Protein AF-A0A0Q6WG34-F1 (afdb_monomer_lite)

Secondary structure (DSSP, 8-state):
--------------------GGG--HHHHHHHHHSS-TT--EEEEEEEEEEESSTT-TTEEEEEEEEEESSPPTTS--EEEEEEEEEETTT--EEEEEEEEEE--SS----TTSEEEE-S--EEETTEEPEEEEE-------TT-SEEEESEEEEEEEETTEEEEEEEE-SEEEEESSTTSS-EEEEEEEEEEEEE-TTSSEEEEEEE-SSS--EEEEEE-SSSEEESSSS--TTTTTS--S--

Structure (mmCIF, N/CA/C/O backbone):
data_AF-A0A0Q6WG34-F1
#
_entry.id   AF-A0A0Q6WG34-F1
#
loop_
_atom_site.group_PDB
_atom_site.id
_atom_site.type_symbol
_atom_site.label_atom_id
_atom_site.label_alt_id
_atom_site.label_comp_id
_atom_site.label_asym_id
_atom_site.label_entity_id
_atom_site.label_seq_id
_atom_site.pdbx_PDB_ins_code
_atom_site.Cartn_x
_atom_site.Cartn_y
_atom_site.Cartn_z
_atom_site.occupancy
_atom_site.B_iso_or_equiv
_atom_site.auth_seq_id
_atom_site.auth_comp_id
_atom_site.auth_asym_id
_atom_site.auth_atom_id
_atom_site.pdbx_PDB_model_num
ATOM 1 N N . MET A 1 1 ? -63.391 -22.624 -35.863 1.00 41.09 1 MET A N 1
ATOM 2 C CA . MET A 1 1 ? -61.942 -22.317 -35.907 1.00 41.09 1 MET A CA 1
ATOM 3 C C . MET A 1 1 ? -61.658 -21.228 -34.874 1.00 41.09 1 MET A C 1
ATOM 5 O O . MET A 1 1 ? -62.051 -20.091 -35.093 1.00 41.09 1 MET A O 1
ATOM 9 N N . LYS A 1 2 ? -61.106 -21.583 -33.705 1.00 34.44 2 LYS A N 1
ATOM 10 C CA . LYS A 1 2 ? -60.797 -20.647 -32.605 1.00 34.44 2 LYS A CA 1
ATOM 11 C C . LYS A 1 2 ? -59.335 -20.200 -32.734 1.00 34.44 2 LYS A C 1
ATOM 13 O O . LYS A 1 2 ? -58.458 -21.055 -32.767 1.00 34.44 2 LYS A O 1
ATOM 18 N N . LYS A 1 3 ? -59.083 -18.891 -32.839 1.00 39.88 3 LYS A N 1
ATOM 19 C CA . LYS A 1 3 ? -57.734 -18.302 -32.817 1.00 39.88 3 LYS A CA 1
ATOM 20 C C . LYS A 1 3 ? -57.417 -17.869 -31.386 1.00 39.88 3 LYS A C 1
ATOM 22 O O . LYS A 1 3 ? -58.101 -17.003 -30.850 1.00 39.88 3 LYS A O 1
ATOM 27 N N . SER A 1 4 ? -56.414 -18.495 -30.780 1.00 38.28 4 SER A N 1
ATOM 28 C CA . SER A 1 4 ? -55.893 -18.128 -29.462 1.00 38.28 4 SER A CA 1
ATOM 29 C C . SER A 1 4 ? -54.899 -16.975 -29.604 1.00 38.28 4 SER A C 1
ATOM 31 O O . SER A 1 4 ? -53.941 -17.076 -30.367 1.00 38.28 4 SER A O 1
ATOM 33 N N . LEU A 1 5 ? -55.146 -15.885 -28.878 1.00 42.97 5 LEU A N 1
ATOM 34 C CA . LEU A 1 5 ? -54.256 -14.734 -28.750 1.00 42.97 5 LEU A CA 1
ATOM 35 C C . LEU A 1 5 ? -53.330 -14.994 -27.550 1.00 42.97 5 LEU A C 1
ATOM 37 O O . LEU A 1 5 ? -53.810 -15.105 -26.423 1.00 42.97 5 LEU A O 1
ATOM 41 N N . ALA A 1 6 ? -52.026 -15.143 -27.782 1.00 43.38 6 ALA A N 1
ATOM 42 C CA . ALA A 1 6 ? -51.039 -15.290 -26.715 1.00 43.38 6 ALA A CA 1
ATOM 43 C C . ALA A 1 6 ? -50.530 -13.903 -26.297 1.00 43.38 6 ALA A C 1
ATOM 45 O O . ALA A 1 6 ? -49.932 -13.186 -27.099 1.00 43.38 6 ALA A O 1
ATOM 46 N N . LEU A 1 7 ? -50.798 -13.528 -25.046 1.00 41.78 7 LEU A N 1
ATOM 47 C CA . LEU A 1 7 ? -50.332 -12.295 -24.419 1.00 41.78 7 LEU A CA 1
ATOM 48 C C . LEU A 1 7 ? -48.949 -12.561 -23.800 1.00 41.78 7 LEU A C 1
ATOM 50 O O . LEU A 1 7 ? -48.842 -13.295 -22.820 1.00 41.78 7 LEU A O 1
ATOM 54 N N . ALA A 1 8 ? -47.887 -12.007 -24.383 1.00 44.31 8 ALA A N 1
ATOM 55 C CA . ALA A 1 8 ? -46.543 -12.090 -23.818 1.00 44.31 8 ALA A CA 1
ATOM 56 C C . ALA A 1 8 ? -46.351 -10.971 -22.780 1.00 44.31 8 ALA A C 1
ATOM 58 O O . ALA A 1 8 ? -46.253 -9.799 -23.140 1.00 44.31 8 ALA A O 1
ATOM 59 N N . LEU A 1 9 ? -46.307 -11.326 -21.491 1.00 45.31 9 LEU A N 1
ATOM 60 C CA . LEU A 1 9 ? -45.840 -10.427 -20.435 1.00 45.31 9 LEU A CA 1
ATOM 61 C C . LEU A 1 9 ? -44.312 -10.322 -20.511 1.00 45.31 9 LEU A C 1
ATOM 63 O O . LEU A 1 9 ? -43.601 -11.279 -20.214 1.00 45.31 9 LEU A O 1
ATOM 67 N N . GLY A 1 10 ? -43.814 -9.153 -20.913 1.00 41.38 10 GLY A N 1
ATOM 68 C CA . GLY A 1 10 ? -42.399 -8.810 -20.824 1.00 41.38 10 GLY A CA 1
ATOM 69 C C . GLY A 1 10 ? -42.031 -8.430 -19.392 1.00 41.38 10 GLY A C 1
ATOM 70 O O . GLY A 1 10 ? -42.406 -7.362 -18.912 1.00 41.38 10 GLY A O 1
ATOM 71 N N . THR A 1 11 ? -41.293 -9.297 -18.708 1.00 50.47 11 THR A N 1
ATOM 72 C CA . THR A 1 11 ? -40.671 -9.007 -17.413 1.00 50.47 11 THR A CA 1
ATOM 73 C C . THR A 1 11 ? -39.488 -8.066 -17.644 1.00 50.47 11 THR A C 1
ATOM 75 O O . THR A 1 11 ? -38.434 -8.483 -18.123 1.00 50.47 11 THR A O 1
ATOM 78 N N . ALA A 1 12 ? -39.652 -6.781 -17.335 1.00 46.28 12 ALA A N 1
ATOM 79 C CA . ALA A 1 12 ? -38.542 -5.836 -17.308 1.00 46.28 12 ALA A C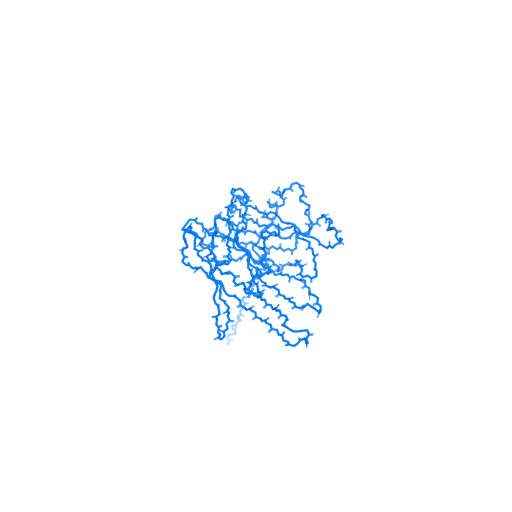A 1
ATOM 80 C C . ALA A 1 12 ? -37.652 -6.155 -16.095 1.00 46.28 12 ALA A C 1
ATOM 82 O O . ALA A 1 12 ? -37.967 -5.794 -14.963 1.00 46.28 12 ALA A O 1
ATOM 83 N N . CYS A 1 13 ? -36.548 -6.868 -16.324 1.00 41.78 13 CYS A N 1
ATOM 84 C CA . CYS A 1 13 ? -35.477 -6.978 -15.341 1.00 41.78 13 CYS A CA 1
ATOM 85 C C . CYS A 1 13 ? -34.858 -5.586 -15.174 1.00 41.78 13 CYS A C 1
ATOM 87 O O . CYS A 1 13 ? -34.179 -5.092 -16.074 1.00 41.78 13 CYS A O 1
ATOM 89 N N . ALA A 1 14 ? -35.107 -4.945 -14.033 1.00 46.94 14 ALA A N 1
ATOM 90 C CA . ALA A 1 14 ? -34.355 -3.775 -13.618 1.00 46.94 14 ALA A CA 1
ATOM 91 C C . ALA A 1 14 ? -32.882 -4.185 -13.477 1.00 46.94 14 ALA A C 1
ATOM 93 O O . ALA A 1 14 ? -32.510 -4.904 -12.550 1.00 46.94 14 ALA A O 1
ATOM 94 N N . LEU A 1 15 ? -32.047 -3.761 -14.425 1.00 45.53 15 LEU A N 1
ATOM 95 C CA . LEU A 1 15 ? -30.601 -3.774 -14.264 1.00 45.53 15 LEU A CA 1
ATOM 96 C C . LEU A 1 15 ? -30.285 -2.784 -13.142 1.00 45.53 15 LEU A C 1
ATOM 98 O O . LEU A 1 15 ? -30.247 -1.576 -13.364 1.00 45.53 15 LEU A O 1
ATOM 102 N N . ALA A 1 16 ? -30.102 -3.293 -11.925 1.00 43.25 16 ALA A N 1
ATOM 103 C CA . ALA A 1 16 ? -29.459 -2.551 -10.856 1.00 43.25 16 ALA A CA 1
ATOM 104 C C . ALA A 1 16 ? -28.021 -2.256 -11.308 1.00 43.25 16 ALA A C 1
ATOM 106 O O . ALA A 1 16 ? -27.107 -3.050 -11.099 1.00 43.25 16 ALA A O 1
ATOM 107 N N . GLN A 1 17 ? -27.827 -1.135 -12.002 1.00 44.34 17 GLN A N 1
ATOM 108 C CA . GLN A 1 17 ? -26.507 -0.594 -12.291 1.00 44.34 17 GLN A CA 1
ATOM 109 C C . GLN A 1 17 ? -25.937 -0.001 -11.001 1.00 44.34 17 GLN A C 1
ATOM 111 O O . GLN A 1 17 ? -25.882 1.210 -10.828 1.00 44.34 17 GLN A O 1
ATOM 116 N N . ALA A 1 18 ? -25.519 -0.864 -10.082 1.00 41.59 18 ALA A N 1
ATOM 117 C CA . ALA A 1 18 ? -24.570 -0.499 -9.047 1.00 41.59 18 ALA A CA 1
ATOM 118 C C . ALA A 1 18 ? -23.186 -0.939 -9.534 1.00 41.59 18 ALA A C 1
ATOM 120 O O . ALA A 1 18 ? -22.658 -1.975 -9.137 1.00 41.59 18 ALA A O 1
ATOM 121 N N . GLN A 1 19 ? -22.578 -0.140 -10.416 1.00 44.66 19 GLN A N 1
ATOM 122 C CA . GLN A 1 19 ? -21.120 -0.004 -10.391 1.00 44.66 19 GLN A CA 1
ATOM 123 C C . GLN A 1 19 ? -20.780 0.748 -9.095 1.00 44.66 19 GLN A C 1
ATOM 125 O O . GLN A 1 19 ? -20.449 1.930 -9.108 1.00 44.66 19 GLN A O 1
ATOM 130 N N . ASP A 1 20 ? -20.968 0.060 -7.967 1.00 43.81 20 ASP A N 1
ATOM 131 C CA . ASP A 1 20 ? -20.571 0.493 -6.633 1.00 43.81 20 ASP A CA 1
ATOM 132 C C . ASP A 1 20 ? -19.080 0.797 -6.708 1.00 43.81 20 ASP A C 1
ATOM 134 O O . ASP A 1 20 ? -18.297 -0.070 -7.107 1.00 43.81 20 ASP A O 1
ATOM 138 N N . ARG A 1 21 ? -18.692 2.042 -6.426 1.00 52.62 21 ARG A N 1
ATOM 139 C CA . ARG A 1 21 ? -17.345 2.574 -6.661 1.00 52.62 21 ARG A CA 1
ATOM 140 C C . ARG A 1 21 ? -16.285 1.702 -5.965 1.00 52.62 21 ARG A C 1
ATOM 142 O O . ARG A 1 21 ? -15.987 1.889 -4.794 1.00 52.62 21 ARG A O 1
ATOM 149 N N . GLN A 1 22 ? -15.766 0.698 -6.674 1.00 72.00 22 GLN A N 1
ATOM 150 C CA . GLN A 1 22 ? -14.797 -0.302 -6.198 1.00 72.00 22 GLN A CA 1
ATOM 151 C C . GLN A 1 22 ? -15.082 -0.861 -4.783 1.00 72.00 22 GLN A C 1
ATOM 153 O O . GLN A 1 22 ? -14.157 -1.134 -4.016 1.00 72.00 22 GLN A O 1
ATOM 158 N N . GLY A 1 23 ? -16.365 -1.017 -4.433 1.00 80.06 23 GLY A N 1
ATOM 159 C CA . GLY A 1 23 ? -16.823 -1.539 -3.139 1.00 80.06 23 GLY A CA 1
ATOM 160 C C . GLY A 1 23 ? -16.794 -0.557 -1.959 1.00 80.06 23 GLY A C 1
ATOM 161 O O . GLY A 1 23 ? -17.052 -0.977 -0.832 1.00 80.06 23 GLY A O 1
ATOM 162 N N . CYS A 1 24 ? -16.467 0.722 -2.169 1.00 92.75 24 CYS A N 1
ATOM 163 C CA . CYS A 1 24 ? -16.505 1.750 -1.126 1.00 92.75 24 CYS A CA 1
ATOM 164 C C . CYS A 1 24 ? -17.868 2.450 -1.077 1.00 92.75 24 CYS A C 1
ATOM 166 O O . CYS A 1 24 ? -18.406 2.837 -2.112 1.00 92.75 24 CYS A O 1
ATOM 168 N N . SER A 1 25 ? -18.384 2.687 0.132 1.00 93.12 25 SER A N 1
ATOM 169 C CA . SER A 1 25 ? -19.549 3.548 0.355 1.00 93.12 25 SER A CA 1
ATOM 170 C C . SER A 1 25 ? -19.127 4.977 0.706 1.00 93.12 25 SER A C 1
ATOM 172 O O . SER A 1 25 ? -18.066 5.193 1.299 1.00 93.12 25 SER A O 1
ATOM 174 N N . ASP A 1 26 ? -19.995 5.954 0.435 1.00 95.19 26 ASP A N 1
ATOM 175 C CA . ASP A 1 26 ? -19.762 7.359 0.810 1.00 95.19 26 ASP A CA 1
ATOM 176 C C . ASP A 1 26 ? -19.551 7.528 2.327 1.00 95.19 26 ASP A C 1
ATOM 178 O O . ASP A 1 26 ? -18.829 8.419 2.773 1.00 95.19 26 ASP A O 1
ATOM 182 N N . ALA A 1 27 ? -20.134 6.644 3.144 1.00 95.88 27 ALA A N 1
ATOM 183 C CA . ALA A 1 27 ? -19.946 6.648 4.591 1.00 95.88 27 ALA A CA 1
ATOM 184 C C . ALA A 1 27 ? -18.502 6.291 4.999 1.00 95.88 27 ALA A C 1
ATOM 186 O O . ALA A 1 27 ? -17.981 6.869 5.954 1.00 95.88 27 ALA A O 1
ATOM 187 N N . ILE A 1 28 ? -17.832 5.388 4.268 1.00 96.62 28 ILE A N 1
ATOM 188 C CA . ILE A 1 28 ? -16.406 5.091 4.486 1.00 96.62 28 ILE A CA 1
ATOM 189 C C . ILE A 1 28 ? -15.564 6.319 4.128 1.00 96.62 28 ILE A C 1
ATOM 191 O O . ILE A 1 28 ? -14.680 6.693 4.898 1.00 96.62 28 ILE A O 1
ATOM 195 N N . GLU A 1 29 ? -15.858 6.980 3.003 1.00 96.88 29 GLU A N 1
ATOM 196 C CA . GLU A 1 29 ? -15.152 8.205 2.608 1.00 96.88 29 GLU A CA 1
ATOM 197 C C . GLU A 1 29 ? -15.296 9.290 3.684 1.00 96.88 29 GLU A C 1
ATOM 199 O O . GLU A 1 29 ? -14.302 9.863 4.133 1.00 96.88 29 GLU A O 1
ATOM 204 N N . GLN A 1 30 ? -16.521 9.539 4.155 1.00 97.06 30 GLN A N 1
ATOM 205 C CA . GLN A 1 30 ? -16.794 10.524 5.203 1.00 97.06 30 GLN A CA 1
ATOM 206 C C . GLN A 1 30 ? -16.068 10.193 6.511 1.00 97.06 30 GLN A C 1
ATOM 208 O O . GLN A 1 30 ? -15.462 11.084 7.112 1.00 97.06 30 GLN A O 1
ATOM 213 N N . ALA A 1 31 ? -16.070 8.924 6.931 1.00 97.38 31 ALA A N 1
ATOM 214 C CA . ALA A 1 31 ? -15.363 8.483 8.131 1.00 97.38 31 ALA A CA 1
ATOM 215 C C . ALA A 1 31 ? -13.850 8.733 8.028 1.00 97.38 31 ALA A C 1
ATOM 217 O O . ALA A 1 31 ? -13.239 9.248 8.967 1.00 97.38 31 ALA A O 1
ATOM 218 N N . LEU A 1 32 ? -13.243 8.436 6.875 1.00 97.50 32 LEU A N 1
ATOM 219 C CA . LEU A 1 32 ? -11.818 8.679 6.646 1.00 97.50 32 LEU A CA 1
ATOM 220 C C . LEU A 1 32 ? -11.501 10.175 6.568 1.00 97.50 32 LEU A C 1
ATOM 222 O O . LEU A 1 32 ? -10.550 10.627 7.206 1.00 97.50 32 LEU A O 1
ATOM 226 N N . ARG A 1 33 ? -12.328 10.974 5.882 1.00 97.12 33 ARG A N 1
ATOM 227 C CA . ARG A 1 33 ? -12.180 12.438 5.846 1.00 97.12 33 ARG A CA 1
ATOM 228 C C . ARG A 1 33 ? -12.270 13.071 7.233 1.00 97.12 33 ARG A C 1
ATOM 230 O O . ARG A 1 33 ? -11.579 14.064 7.465 1.00 97.12 33 ARG A O 1
ATOM 237 N N . ALA A 1 34 ? -13.113 12.538 8.119 1.00 96.88 34 ALA A N 1
ATOM 238 C CA . ALA A 1 34 ? -13.268 13.007 9.496 1.00 96.88 34 ALA A CA 1
ATOM 239 C C . ALA A 1 34 ? -12.099 12.584 10.400 1.00 96.88 34 ALA A C 1
ATOM 241 O O . ALA A 1 34 ? -11.716 13.328 11.297 1.00 96.88 34 ALA A O 1
ATOM 242 N N . ALA A 1 35 ? -11.508 11.415 10.144 1.00 95.94 35 ALA A N 1
ATOM 243 C CA . ALA A 1 35 ? -10.376 10.877 10.898 1.00 95.94 35 ALA A CA 1
ATOM 244 C C . ALA A 1 35 ? -8.999 11.353 10.393 1.00 95.94 35 ALA A C 1
ATOM 246 O O . ALA A 1 35 ? -7.966 10.865 10.858 1.00 95.94 35 ALA A O 1
ATOM 247 N N . ARG A 1 36 ? -8.956 12.282 9.432 1.00 95.56 36 ARG A N 1
ATOM 248 C CA . ARG A 1 36 ? -7.696 12.792 8.882 1.00 95.56 36 ARG A CA 1
ATOM 249 C C . ARG A 1 36 ? -6.883 13.573 9.928 1.00 95.56 36 ARG A C 1
ATOM 251 O O . ARG A 1 36 ? -7.466 14.280 10.754 1.00 95.56 36 ARG A O 1
ATOM 258 N N . PRO A 1 37 ? -5.542 13.537 9.860 1.00 93.81 37 PRO A N 1
ATOM 259 C CA . PRO A 1 37 ? -4.703 14.441 10.631 1.00 93.81 37 PRO A CA 1
ATOM 260 C C . PRO A 1 37 ? -5.017 15.911 10.298 1.00 93.81 37 PRO A C 1
ATOM 262 O O . PRO A 1 37 ? -5.270 16.224 9.134 1.00 93.81 37 PRO A O 1
ATOM 265 N N . PRO A 1 38 ? -4.934 16.844 11.266 1.00 90.69 38 PRO A N 1
ATOM 266 C CA . PRO A 1 38 ? -5.245 18.259 11.028 1.00 90.69 38 PRO A CA 1
ATOM 267 C C . PRO A 1 38 ? -4.424 18.927 9.915 1.00 90.69 38 PRO A C 1
ATOM 269 O O . PRO A 1 38 ? -4.912 19.843 9.262 1.00 90.69 38 PRO A O 1
ATOM 272 N N . ALA A 1 39 ? -3.192 18.464 9.692 1.00 88.44 39 ALA A N 1
ATOM 273 C CA . ALA A 1 39 ? -2.294 18.985 8.661 1.00 88.44 39 ALA A CA 1
ATOM 274 C C . ALA A 1 39 ? -2.653 18.528 7.232 1.00 88.44 39 ALA A C 1
ATOM 276 O O . ALA A 1 39 ? -2.116 19.067 6.269 1.00 88.44 39 ALA A O 1
ATOM 277 N N . VAL A 1 40 ? -3.545 17.544 7.084 1.00 90.50 40 VAL A N 1
ATOM 278 C CA . VAL A 1 40 ? -3.896 16.946 5.792 1.00 90.50 40 VAL A CA 1
ATOM 279 C C . VAL A 1 40 ? -5.063 17.712 5.162 1.00 90.50 40 VAL A C 1
ATOM 281 O O . VAL A 1 40 ? -6.193 17.711 5.666 1.00 90.50 40 VAL A O 1
ATOM 284 N N . GLY A 1 41 ? -4.788 18.368 4.034 1.00 90.94 41 GLY A N 1
ATOM 285 C CA . GLY A 1 41 ? -5.775 19.097 3.240 1.00 90.94 41 GLY A CA 1
ATOM 286 C C . GLY A 1 41 ? -6.329 18.243 2.102 1.00 90.94 41 GLY A C 1
ATOM 287 O O . GLY A 1 41 ? -5.639 18.028 1.113 1.00 90.94 41 GLY A O 1
ATOM 288 N N . LEU A 1 42 ? -7.585 17.803 2.214 1.00 95.25 42 LEU A N 1
ATOM 289 C CA . LEU A 1 42 ? -8.224 16.927 1.225 1.00 95.25 42 LEU A CA 1
ATOM 290 C C . LEU A 1 42 ? -9.087 17.703 0.231 1.00 95.25 42 LEU A C 1
ATOM 292 O O . LEU A 1 42 ? -10.007 18.419 0.635 1.00 95.25 42 LEU A O 1
ATOM 296 N N . GLY A 1 43 ? -8.834 17.493 -1.054 1.00 94.88 43 GLY A N 1
ATOM 297 C CA . GLY A 1 43 ? -9.692 17.893 -2.160 1.00 94.88 43 GLY A CA 1
ATOM 298 C C . GLY A 1 43 ? -10.580 16.742 -2.637 1.00 94.88 43 GLY A C 1
ATOM 299 O O . GLY A 1 43 ? -11.098 15.942 -1.839 1.00 94.88 43 GLY A O 1
ATOM 300 N N . ASP A 1 44 ? -10.752 16.674 -3.955 1.00 95.00 44 ASP A N 1
ATOM 301 C CA . ASP A 1 44 ? -11.569 15.666 -4.627 1.00 95.00 44 ASP A CA 1
ATOM 302 C C . ASP A 1 44 ? -11.002 14.259 -4.433 1.00 95.00 44 ASP A C 1
ATOM 304 O O . ASP A 1 44 ? -9.789 14.049 -4.479 1.00 95.00 44 ASP A O 1
ATOM 308 N N . LEU A 1 45 ? -11.890 13.285 -4.239 1.00 96.19 45 LEU A N 1
ATOM 309 C CA . LEU A 1 45 ? -11.522 11.875 -4.268 1.00 96.19 45 LEU A CA 1
ATOM 310 C C . LEU A 1 45 ? -11.200 11.473 -5.713 1.00 96.19 45 LEU A C 1
ATOM 312 O O . LEU A 1 45 ? -12.032 11.659 -6.599 1.00 96.19 45 LEU A O 1
ATOM 316 N N . VAL A 1 46 ? -10.013 10.913 -5.943 1.00 95.56 46 VAL A N 1
ATOM 317 C CA . VAL A 1 46 ? -9.555 10.499 -7.282 1.00 95.56 46 VAL A CA 1
ATOM 318 C C . VAL A 1 46 ? -9.515 8.993 -7.454 1.00 95.56 46 VAL A C 1
ATOM 320 O O . VAL A 1 46 ? -9.743 8.512 -8.552 1.00 95.56 46 VAL A O 1
ATOM 323 N N . SER A 1 47 ? -9.250 8.246 -6.385 1.00 95.56 47 SER A N 1
ATOM 324 C CA . SER A 1 47 ? -9.054 6.799 -6.434 1.00 95.56 47 SER A CA 1
ATOM 325 C C . SER A 1 47 ? -9.567 6.185 -5.149 1.00 95.56 47 SER A C 1
ATOM 327 O O . SER A 1 47 ? -9.351 6.747 -4.076 1.00 95.56 47 SER A O 1
ATOM 329 N N . GLN A 1 48 ? -10.241 5.046 -5.224 1.00 96.94 48 GLN A N 1
ATOM 330 C CA . GLN A 1 48 ? -10.680 4.341 -4.028 1.00 96.94 48 GLN A CA 1
ATOM 331 C C . GLN A 1 48 ? -10.885 2.868 -4.295 1.00 96.94 48 GLN A C 1
ATOM 333 O O . GLN A 1 48 ? -11.323 2.509 -5.379 1.00 96.94 48 GLN A O 1
ATOM 338 N N . HIS A 1 49 ? -10.646 2.040 -3.285 1.00 96.81 49 HIS A N 1
ATOM 339 C CA . HIS A 1 49 ? -10.933 0.618 -3.347 1.00 96.81 49 HIS A CA 1
ATOM 340 C C . HIS A 1 49 ? -11.167 0.062 -1.937 1.00 96.81 49 HIS A C 1
ATOM 342 O O . HIS A 1 49 ? -10.320 0.226 -1.054 1.00 96.81 49 HIS A O 1
ATOM 348 N N . CYS A 1 50 ? -12.288 -0.633 -1.724 1.00 95.69 50 CYS A N 1
ATOM 349 C CA . CYS A 1 50 ? -12.665 -1.187 -0.421 1.00 95.69 50 CYS A CA 1
ATOM 350 C C . CYS A 1 50 ? -13.033 -2.666 -0.533 1.00 95.69 50 CYS A C 1
ATOM 352 O O . CYS A 1 50 ? -13.636 -3.100 -1.513 1.00 95.69 50 CYS A O 1
ATOM 354 N N . LYS A 1 51 ? -12.651 -3.457 0.476 1.00 93.50 51 LYS A N 1
ATOM 355 C CA . LYS A 1 51 ? -12.969 -4.890 0.569 1.00 93.50 51 LYS A CA 1
ATOM 356 C C . LYS A 1 51 ? -13.074 -5.346 2.027 1.00 93.50 51 LYS A C 1
ATOM 358 O O . LYS A 1 51 ? -12.322 -4.838 2.859 1.00 93.50 51 LYS A O 1
ATOM 363 N N . PRO A 1 52 ? -13.892 -6.366 2.337 1.00 92.50 52 PRO A N 1
ATOM 364 C CA . PRO A 1 52 ? -13.815 -7.064 3.617 1.00 92.50 52 PRO A CA 1
ATOM 365 C C . PRO A 1 52 ? -12.406 -7.608 3.886 1.00 92.50 52 PRO A C 1
ATOM 367 O O . PRO A 1 52 ? -11.711 -8.066 2.970 1.00 92.50 52 PRO A O 1
ATOM 370 N N . TRP A 1 53 ? -11.983 -7.571 5.147 1.00 89.62 53 TRP A N 1
ATOM 371 C CA . TRP A 1 53 ? -10.651 -7.979 5.570 1.00 89.62 53 TRP A CA 1
ATOM 372 C C . TRP A 1 53 ? -10.659 -8.753 6.901 1.00 89.62 53 TRP A C 1
ATOM 374 O O . TRP A 1 53 ? -11.130 -8.245 7.908 1.00 89.62 53 TRP A O 1
ATOM 384 N N . PRO A 1 54 ? -10.051 -9.947 6.978 1.00 86.62 54 PRO A N 1
ATOM 385 C CA . PRO A 1 54 ? -9.725 -10.821 5.856 1.00 86.62 54 PRO A CA 1
ATOM 386 C C . PRO A 1 54 ? -10.969 -11.129 4.994 1.00 86.62 54 PRO A C 1
ATOM 388 O O . PRO A 1 54 ? -12.081 -11.045 5.503 1.00 86.62 54 PRO A O 1
ATOM 391 N N . PRO A 1 55 ? -10.822 -11.549 3.723 1.00 78.00 55 PRO A N 1
ATOM 392 C CA . PRO A 1 55 ? -11.955 -11.714 2.797 1.00 78.00 55 PRO A CA 1
ATOM 393 C C . PRO A 1 55 ? -13.102 -12.630 3.266 1.00 78.00 55 PRO A C 1
ATOM 395 O O . PRO A 1 55 ? -14.212 -12.522 2.762 1.00 78.00 55 PRO A O 1
ATOM 398 N N . SER A 1 56 ? -12.848 -13.543 4.207 1.00 71.38 56 SER A N 1
ATOM 399 C CA . SER A 1 56 ? -13.842 -14.467 4.770 1.00 71.38 56 SER A CA 1
ATOM 400 C C . SER A 1 56 ? -14.500 -13.972 6.066 1.00 71.38 56 SER A C 1
ATOM 402 O O . SER A 1 56 ? -15.303 -14.695 6.653 1.00 71.38 56 SER A O 1
ATOM 404 N N . VAL A 1 57 ? -14.141 -12.779 6.550 1.00 76.69 57 VAL A N 1
ATOM 405 C CA . VAL A 1 57 ? -14.601 -12.225 7.827 1.00 76.69 57 VAL A CA 1
ATOM 406 C C . VAL A 1 57 ? -15.153 -10.822 7.602 1.00 76.69 57 VAL A C 1
ATOM 408 O O . VAL A 1 57 ? -14.405 -9.873 7.398 1.00 76.69 57 VAL A O 1
ATOM 411 N N . ASP A 1 58 ? -16.468 -10.670 7.726 1.00 78.62 58 ASP A N 1
ATOM 412 C CA . ASP A 1 58 ? -17.154 -9.394 7.487 1.00 78.62 58 ASP A CA 1
ATOM 413 C C . ASP A 1 58 ? -17.230 -8.510 8.748 1.00 78.62 58 ASP A C 1
ATOM 415 O O . ASP A 1 58 ? -18.282 -8.032 9.167 1.00 78.62 58 ASP A O 1
ATOM 419 N N . ARG A 1 59 ? -16.102 -8.379 9.456 1.00 90.50 59 ARG A N 1
ATOM 420 C CA . ARG A 1 59 ? -16.006 -7.545 10.672 1.00 90.50 59 ARG A CA 1
ATOM 421 C C . ARG A 1 59 ? -15.138 -6.318 10.485 1.00 90.50 59 ARG A C 1
ATOM 423 O O . ARG A 1 59 ? -15.311 -5.347 11.215 1.00 90.50 59 ARG A O 1
ATOM 430 N N . ILE A 1 60 ? -14.205 -6.371 9.544 1.00 93.38 60 ILE A N 1
ATOM 431 C CA . ILE A 1 60 ? -13.298 -5.273 9.245 1.00 93.38 60 ILE A CA 1
ATOM 432 C C . ILE A 1 60 ? -13.388 -5.013 7.746 1.00 93.38 60 ILE A C 1
ATOM 434 O O . ILE A 1 60 ? -13.380 -5.946 6.947 1.00 93.38 60 ILE A O 1
ATOM 438 N N . SER A 1 61 ? -13.462 -3.743 7.371 1.00 95.12 61 SER A N 1
ATOM 439 C CA . SER A 1 61 ? -13.334 -3.296 5.990 1.00 95.12 61 SER A CA 1
ATOM 440 C C . SER A 1 61 ? -11.944 -2.709 5.801 1.00 95.12 61 SER A C 1
ATOM 442 O O . SER A 1 61 ? -11.554 -1.791 6.521 1.00 95.12 61 SER A O 1
ATOM 444 N N . ALA A 1 62 ? -11.192 -3.221 4.836 1.00 96.75 62 ALA A N 1
ATOM 445 C CA . ALA A 1 62 ? -10.008 -2.547 4.337 1.00 96.75 62 ALA A CA 1
ATOM 446 C C . ALA A 1 62 ? -10.422 -1.504 3.297 1.00 96.75 62 ALA A C 1
ATOM 448 O O . ALA A 1 62 ? -11.299 -1.758 2.469 1.00 96.75 62 ALA A O 1
ATOM 449 N N . ALA A 1 63 ? -9.778 -0.345 3.334 1.00 97.31 63 ALA A N 1
ATOM 450 C CA . ALA A 1 63 ? -9.992 0.741 2.396 1.00 97.31 63 ALA A CA 1
ATOM 451 C C . ALA A 1 63 ? -8.653 1.361 2.002 1.00 97.31 63 ALA A C 1
ATOM 453 O O . ALA A 1 63 ? -7.756 1.516 2.833 1.00 97.31 63 ALA A O 1
ATOM 454 N N . VAL A 1 64 ? -8.543 1.746 0.738 1.00 97.88 64 VAL A N 1
ATOM 455 C CA . VAL A 1 64 ? -7.541 2.694 0.262 1.00 97.88 64 VAL A CA 1
ATOM 456 C C . VAL A 1 64 ? -8.254 3.797 -0.500 1.00 97.88 64 VAL A C 1
ATOM 458 O O . VAL A 1 64 ? -9.164 3.507 -1.275 1.00 97.88 64 VAL A O 1
ATOM 461 N N . MET A 1 65 ? -7.872 5.047 -0.257 1.00 97.69 65 MET A N 1
ATOM 462 C CA . MET A 1 65 ? -8.411 6.212 -0.954 1.00 97.69 65 MET A CA 1
ATOM 463 C C . MET A 1 65 ? -7.298 7.207 -1.254 1.00 97.69 65 MET A C 1
ATOM 465 O O . MET A 1 65 ? -6.488 7.503 -0.380 1.00 97.69 65 MET A O 1
ATOM 469 N N . GLY A 1 66 ? -7.279 7.726 -2.476 1.00 96.50 66 GLY A N 1
ATOM 470 C CA . GLY A 1 66 ? -6.446 8.843 -2.899 1.00 96.50 66 GLY A CA 1
ATOM 471 C C . GLY A 1 66 ? -7.310 10.076 -3.120 1.00 96.50 66 GLY A C 1
ATOM 472 O O . GLY A 1 66 ? -8.298 10.025 -3.854 1.00 96.50 66 GLY A O 1
ATOM 473 N N . PHE A 1 67 ? -6.922 11.186 -2.508 1.00 96.38 67 PHE A N 1
ATOM 474 C CA . PHE A 1 67 ? -7.545 12.496 -2.662 1.00 96.38 67 PHE A CA 1
ATOM 475 C C . PHE A 1 67 ? -6.556 13.443 -3.327 1.00 96.38 67 PHE A C 1
ATOM 477 O O . PHE A 1 67 ? -5.363 13.354 -3.056 1.00 96.38 67 PHE A O 1
ATOM 484 N N . ARG A 1 68 ? -7.017 14.394 -4.142 1.00 94.81 68 ARG A N 1
ATOM 485 C CA . ARG A 1 68 ? -6.162 15.532 -4.513 1.00 94.81 68 ARG A CA 1
ATOM 486 C C . ARG A 1 68 ? -5.764 16.268 -3.237 1.00 94.81 68 ARG A C 1
ATOM 488 O O . ARG A 1 68 ? -6.614 16.499 -2.377 1.00 94.81 68 ARG A O 1
ATOM 495 N N . SER A 1 69 ? -4.495 16.629 -3.107 1.00 92.44 69 SER A N 1
ATOM 496 C CA . SER A 1 69 ? -4.055 17.481 -2.008 1.00 92.44 69 SER A CA 1
ATOM 497 C C . SER A 1 69 ? -4.477 18.921 -2.295 1.00 92.44 69 SER A C 1
ATOM 499 O O . SER A 1 69 ? -4.325 19.417 -3.412 1.00 92.44 69 SER A O 1
ATOM 501 N N . ASN A 1 70 ? -5.008 19.602 -1.281 1.00 87.62 70 ASN A N 1
ATOM 502 C CA . ASN A 1 70 ? -5.191 21.057 -1.329 1.00 87.62 70 ASN A CA 1
ATOM 503 C C . ASN A 1 70 ? -3.875 21.799 -1.037 1.00 87.62 70 ASN A C 1
ATOM 505 O O . ASN A 1 70 ? -3.799 23.018 -1.206 1.00 87.62 70 ASN A O 1
ATOM 509 N N . GLY A 1 71 ? -2.855 21.078 -0.558 1.00 74.25 71 GLY A N 1
ATOM 510 C CA . GLY A 1 71 ? -1.497 21.583 -0.438 1.00 74.25 71 GLY A CA 1
ATOM 511 C C . GLY A 1 71 ? -0.849 21.731 -1.812 1.00 74.25 71 GLY A C 1
ATOM 512 O O . GLY A 1 71 ? -1.201 21.041 -2.767 1.00 74.25 71 GLY A O 1
ATOM 513 N N . LYS A 1 72 ? 0.109 22.652 -1.922 1.00 62.88 72 LYS A N 1
ATOM 514 C CA . LYS A 1 72 ? 0.942 22.759 -3.122 1.00 62.88 72 LYS A CA 1
ATOM 515 C C . LYS A 1 72 ? 2.148 21.843 -2.966 1.00 62.88 72 LYS A C 1
ATOM 517 O O . LYS A 1 72 ? 2.844 21.947 -1.957 1.00 62.88 72 LYS A O 1
ATOM 522 N N . SER A 1 73 ? 2.423 21.030 -3.983 1.00 70.75 73 SER A N 1
ATOM 523 C CA . SER A 1 73 ? 3.736 20.406 -4.138 1.00 70.75 73 SER A CA 1
ATOM 524 C C . SER A 1 73 ? 4.821 21.496 -4.146 1.00 70.75 73 SER A C 1
ATOM 526 O O . SER A 1 73 ? 4.590 22.560 -4.740 1.00 70.75 73 SER A O 1
ATOM 528 N N . PRO A 1 74 ? 6.019 21.270 -3.570 1.00 70.19 74 PRO A N 1
ATOM 529 C CA . PRO A 1 74 ? 7.142 22.206 -3.670 1.00 70.19 74 PRO A CA 1
ATOM 530 C C . PRO A 1 74 ? 7.493 22.596 -5.114 1.00 70.19 74 PRO A C 1
ATOM 532 O O . PRO A 1 74 ? 8.049 23.668 -5.345 1.00 70.19 74 PRO A O 1
ATOM 535 N N . ARG A 1 75 ? 7.166 21.732 -6.084 1.00 71.56 75 ARG A N 1
ATOM 536 C CA . ARG A 1 75 ? 7.426 21.933 -7.517 1.00 71.56 75 ARG A CA 1
ATOM 537 C C . ARG A 1 75 ? 6.246 22.541 -8.280 1.00 71.56 75 ARG A C 1
ATOM 539 O O . ARG A 1 75 ? 6.390 22.880 -9.447 1.00 71.56 75 ARG A O 1
ATOM 546 N N . GLY A 1 76 ? 5.103 22.730 -7.619 1.00 72.75 76 GLY A N 1
ATOM 547 C CA . GLY A 1 76 ? 3.865 23.202 -8.245 1.00 72.75 76 GLY A CA 1
ATOM 548 C C . GLY A 1 76 ? 3.103 22.124 -9.021 1.00 72.75 76 GLY A C 1
ATOM 549 O O . GLY A 1 76 ? 2.064 22.432 -9.604 1.00 72.75 76 GLY A O 1
ATOM 550 N N . ASP A 1 77 ? 3.593 20.884 -9.000 1.00 81.00 77 ASP A N 1
ATOM 551 C CA . ASP A 1 77 ? 2.935 19.725 -9.590 1.00 81.00 77 ASP A CA 1
ATOM 552 C C . ASP A 1 77 ? 1.690 19.312 -8.786 1.00 81.00 77 ASP A C 1
ATOM 554 O O . ASP A 1 77 ? 1.440 19.787 -7.669 1.00 81.00 77 ASP A O 1
ATOM 558 N N . ALA A 1 78 ? 0.875 18.429 -9.369 1.00 85.94 78 ALA A N 1
ATOM 559 C CA . ALA A 1 78 ? -0.217 17.806 -8.632 1.00 85.94 78 ALA A CA 1
ATOM 560 C C . ALA A 1 78 ? 0.342 17.019 -7.439 1.00 85.94 78 ALA A C 1
ATOM 562 O O . ALA A 1 78 ? 1.415 16.430 -7.522 1.00 85.94 78 ALA A O 1
ATOM 563 N N . ALA A 1 79 ? -0.404 16.987 -6.345 1.00 91.50 79 ALA A N 1
ATOM 564 C CA . ALA A 1 79 ? -0.099 16.147 -5.201 1.00 91.50 79 ALA A CA 1
ATOM 565 C C . ALA A 1 79 ? -1.375 15.470 -4.713 1.00 91.50 79 ALA A C 1
ATOM 567 O O . ALA A 1 79 ? -2.491 15.943 -4.976 1.00 91.50 79 ALA A O 1
ATOM 568 N N . TRP A 1 80 ? -1.210 14.373 -3.988 1.00 93.44 80 TRP A N 1
ATOM 569 C CA . TRP A 1 80 ? -2.301 13.580 -3.451 1.00 93.44 80 TRP A CA 1
ATOM 570 C C . TRP A 1 80 ? -2.076 13.238 -1.987 1.00 93.44 80 TRP A C 1
ATOM 572 O O . TRP A 1 80 ? -0.956 13.014 -1.542 1.00 93.44 80 TRP A O 1
ATOM 582 N N . GLU A 1 81 ? -3.176 13.155 -1.254 1.00 95.62 81 GLU A N 1
ATOM 583 C CA . GLU A 1 81 ? -3.220 12.584 0.084 1.00 95.62 81 GLU A CA 1
ATOM 584 C C . GLU A 1 81 ? -3.827 11.192 -0.032 1.00 95.62 81 GLU A C 1
ATOM 586 O O . GLU A 1 81 ? -4.966 11.037 -0.480 1.00 95.62 81 GLU A O 1
ATOM 591 N N . VAL A 1 82 ? -3.071 10.172 0.351 1.00 96.62 82 VAL A N 1
ATOM 592 C CA . VAL A 1 82 ? -3.496 8.776 0.271 1.00 96.62 82 VAL A CA 1
ATOM 593 C C . VAL A 1 82 ? -3.677 8.235 1.676 1.00 96.62 82 VAL A C 1
ATOM 595 O O . VAL A 1 82 ? -2.814 8.404 2.536 1.00 96.62 82 VAL A O 1
ATOM 598 N N . VAL A 1 83 ? -4.795 7.557 1.908 1.00 97.88 83 VAL A N 1
ATOM 599 C CA . VAL A 1 83 ? -5.059 6.832 3.147 1.00 97.88 83 VAL A CA 1
ATOM 600 C C . VAL A 1 83 ? -5.221 5.353 2.865 1.00 97.88 83 VAL A C 1
ATOM 602 O O . VAL A 1 83 ? -5.977 4.956 1.982 1.00 97.88 83 VAL A O 1
ATOM 605 N N . VAL A 1 84 ? -4.542 4.537 3.664 1.00 97.88 84 VAL A N 1
ATOM 606 C CA . VAL A 1 84 ? -4.812 3.104 3.797 1.00 97.88 84 VAL A CA 1
ATOM 607 C C . VAL A 1 84 ? -5.385 2.887 5.185 1.00 97.88 84 VAL A C 1
ATOM 609 O O . VAL A 1 84 ? -4.831 3.393 6.163 1.00 97.88 84 VAL A O 1
ATOM 612 N N . ALA A 1 85 ? -6.489 2.155 5.294 1.00 97.88 85 ALA A N 1
ATOM 613 C CA . ALA A 1 85 ? -7.171 1.959 6.562 1.00 97.88 85 ALA A CA 1
ATOM 614 C C . ALA A 1 85 ? -7.799 0.571 6.705 1.00 97.88 85 ALA A C 1
ATOM 616 O O . ALA A 1 85 ? -8.244 -0.047 5.740 1.00 97.88 85 ALA A O 1
ATOM 617 N N . LEU A 1 86 ? -7.876 0.123 7.955 1.00 97.38 86 LEU A N 1
ATOM 618 C CA . LEU A 1 86 ? -8.745 -0.945 8.427 1.00 97.38 86 LEU A CA 1
ATOM 619 C C . LEU A 1 86 ? -9.803 -0.309 9.326 1.00 97.38 86 LEU A C 1
ATOM 621 O O . LEU A 1 86 ? -9.461 0.349 10.309 1.00 97.38 86 LEU A O 1
ATOM 625 N N . LEU A 1 87 ? -11.075 -0.501 8.998 1.00 97.56 87 LEU A N 1
ATOM 626 C CA . LEU A 1 87 ? -12.216 0.053 9.722 1.00 97.56 87 LEU A CA 1
ATOM 627 C C . LEU A 1 87 ? -13.069 -1.075 10.292 1.00 97.56 87 LEU A C 1
ATOM 629 O O . LEU A 1 87 ? -13.190 -2.125 9.669 1.00 97.56 87 LEU A O 1
ATOM 633 N N . ASP A 1 88 ? -13.706 -0.858 11.438 1.00 96.62 88 ASP A N 1
ATOM 634 C CA . ASP A 1 88 ? -14.780 -1.747 11.883 1.00 96.62 88 ASP A CA 1
ATOM 635 C C . ASP A 1 88 ? -15.945 -1.671 10.881 1.00 96.62 88 ASP A C 1
ATOM 637 O O . ASP A 1 88 ? -16.441 -0.588 10.579 1.00 96.62 88 ASP A O 1
ATOM 641 N N . ALA A 1 89 ? -16.380 -2.812 10.346 1.00 93.31 89 ALA A N 1
ATOM 642 C CA . ALA A 1 89 ? -17.328 -2.853 9.228 1.00 93.31 89 ALA A CA 1
ATOM 643 C C . ALA A 1 89 ? -18.735 -2.344 9.593 1.00 93.31 89 ALA A C 1
ATOM 645 O O . ALA A 1 89 ? -19.496 -1.962 8.710 1.00 93.31 89 ALA A O 1
ATOM 646 N N . ARG A 1 90 ? -19.095 -2.324 10.886 1.00 92.94 90 ARG A N 1
ATOM 647 C CA . ARG A 1 90 ? -20.425 -1.894 11.351 1.00 92.94 90 ARG A CA 1
ATOM 648 C C . ARG A 1 90 ? -20.463 -0.423 11.731 1.00 92.94 90 ARG A C 1
ATOM 650 O O . ARG A 1 90 ? -21.428 0.268 11.430 1.00 92.94 90 ARG A O 1
ATOM 657 N N . THR A 1 91 ? -19.435 0.037 12.432 1.00 96.25 91 THR A N 1
ATOM 658 C CA . THR A 1 91 ? -19.355 1.404 12.962 1.00 96.25 91 THR A CA 1
ATOM 659 C C . THR A 1 91 ? -18.591 2.348 12.045 1.00 96.25 91 THR A C 1
ATOM 661 O O . THR A 1 91 ? -18.649 3.557 12.245 1.00 96.25 91 THR A O 1
ATOM 664 N N . LEU A 1 92 ? -17.847 1.807 11.073 1.00 96.06 92 LEU A N 1
ATOM 665 C CA . LEU A 1 92 ? -16.928 2.530 10.191 1.00 96.06 92 LEU A CA 1
ATOM 666 C C . LEU A 1 92 ? -15.861 3.330 10.946 1.00 96.06 92 LEU A C 1
ATOM 668 O O . LEU A 1 92 ? -15.210 4.208 10.385 1.00 96.06 92 LEU A O 1
ATOM 672 N N . ARG A 1 93 ? -15.640 3.015 12.226 1.00 96.75 93 ARG A N 1
ATOM 673 C CA . ARG A 1 93 ? -14.565 3.610 13.009 1.00 96.75 93 ARG A CA 1
ATOM 674 C C . ARG A 1 93 ? -13.227 3.051 12.515 1.00 96.75 93 ARG A C 1
ATOM 676 O O . ARG A 1 93 ? -13.067 1.826 12.5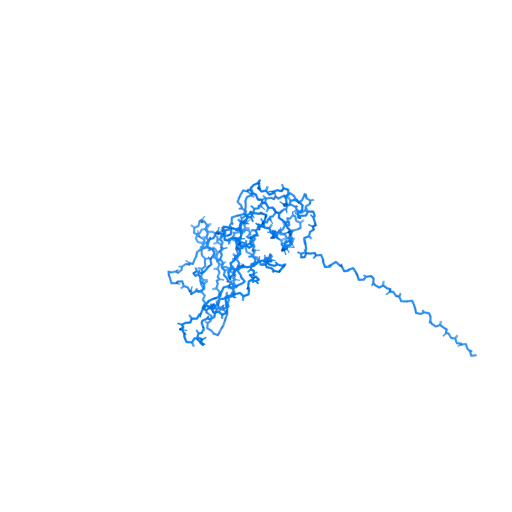04 1.00 96.75 93 ARG A O 1
ATOM 683 N N . PRO A 1 94 ? -12.243 3.900 12.175 1.00 96.50 94 PRO A N 1
ATOM 684 C CA . PRO A 1 94 ? -10.911 3.414 11.858 1.00 96.50 94 PRO A CA 1
ATOM 685 C C . PRO A 1 94 ? -10.262 2.724 13.059 1.00 96.50 94 PRO A C 1
ATOM 687 O O . PRO A 1 94 ? -10.216 3.273 14.161 1.00 96.50 94 PRO A O 1
ATOM 690 N N . LEU A 1 95 ? -9.769 1.513 12.826 1.00 97.12 95 LEU A N 1
ATOM 691 C CA . LEU A 1 95 ? -9.006 0.714 13.783 1.00 97.12 95 LEU A CA 1
ATOM 692 C C . LEU A 1 95 ? -7.509 0.966 13.605 1.00 97.12 95 LEU A C 1
ATOM 694 O O . LEU A 1 95 ? -6.793 1.191 14.578 1.00 97.12 95 LEU A O 1
ATOM 698 N N . HIS A 1 96 ? -7.067 0.964 12.345 1.00 97.50 96 HIS A N 1
ATOM 699 C CA . HIS A 1 96 ? -5.689 1.215 11.944 1.00 97.50 96 HIS A CA 1
ATOM 700 C C . HIS A 1 96 ? -5.689 2.056 10.676 1.00 97.50 96 HIS A C 1
ATOM 702 O O . HIS A 1 96 ? -6.444 1.752 9.753 1.00 97.50 96 HIS A O 1
ATOM 708 N N . MET A 1 97 ? -4.845 3.079 10.594 1.00 97.12 97 MET A N 1
ATOM 709 C CA . MET A 1 97 ? -4.705 3.851 9.361 1.00 97.12 97 MET A CA 1
ATOM 710 C C . MET A 1 97 ? -3.312 4.428 9.166 1.00 97.12 97 MET A C 1
ATOM 712 O O . MET A 1 97 ? -2.549 4.610 10.113 1.00 97.12 97 MET A O 1
ATOM 716 N N . ARG A 1 98 ? -2.995 4.741 7.915 1.00 96.19 98 ARG A N 1
ATOM 717 C CA . ARG A 1 98 ? -1.820 5.514 7.532 1.00 96.19 98 ARG A CA 1
ATOM 718 C C . ARG A 1 98 ? -2.219 6.513 6.461 1.00 96.19 98 ARG A C 1
ATOM 720 O O . ARG A 1 98 ? -2.777 6.111 5.445 1.00 96.19 98 ARG A O 1
ATOM 727 N N . TRP A 1 99 ? -1.912 7.779 6.722 1.00 95.69 99 TRP A N 1
ATOM 728 C CA . TRP A 1 99 ? -1.939 8.850 5.735 1.00 95.69 99 TRP A CA 1
ATOM 729 C C . TRP A 1 99 ? -0.544 9.063 5.168 1.00 95.69 99 TRP A C 1
ATOM 731 O O . TRP A 1 99 ? 0.453 8.868 5.864 1.00 95.69 99 TRP A O 1
ATOM 741 N N . THR A 1 100 ? -0.516 9.469 3.914 1.00 92.75 100 THR A N 1
ATOM 742 C CA . THR A 1 100 ? 0.664 9.516 3.070 1.00 92.75 100 THR A CA 1
ATOM 743 C C . THR A 1 100 ? 0.488 10.680 2.100 1.00 92.75 100 THR A C 1
ATOM 745 O O . THR A 1 100 ? -0.593 10.831 1.525 1.00 92.75 100 THR A O 1
ATOM 748 N N . HIS A 1 101 ? 1.545 11.457 1.886 1.00 92.25 101 HIS A N 1
ATOM 749 C CA . HIS A 1 101 ? 1.560 12.513 0.878 1.00 92.25 101 HIS A CA 1
ATOM 750 C C . HIS A 1 101 ? 2.331 12.021 -0.345 1.00 92.25 101 HIS A C 1
ATOM 752 O O . HIS A 1 101 ? 3.438 11.505 -0.209 1.00 92.25 101 HIS A O 1
ATOM 758 N N . VAL A 1 102 ? 1.757 12.183 -1.533 1.00 89.88 102 VAL A N 1
ATOM 759 C CA . VAL A 1 102 ? 2.370 11.759 -2.795 1.00 89.88 102 VAL A CA 1
ATOM 760 C C . VAL A 1 102 ? 2.458 12.952 -3.728 1.00 89.88 102 VAL A C 1
ATOM 762 O O . VAL A 1 102 ? 1.435 13.458 -4.186 1.00 89.88 102 VAL A O 1
ATOM 765 N N . ASP A 1 103 ? 3.677 13.377 -4.037 1.00 89.12 103 ASP A N 1
ATOM 766 C CA . ASP A 1 103 ? 3.936 14.331 -5.110 1.00 89.12 103 ASP A CA 1
ATOM 767 C C . ASP A 1 103 ? 3.842 13.628 -6.471 1.00 89.12 103 ASP A C 1
ATOM 769 O O . ASP A 1 103 ? 4.327 12.507 -6.647 1.00 89.12 103 ASP A O 1
ATOM 773 N N . SER A 1 104 ? 3.238 14.291 -7.456 1.00 86.38 104 SER A N 1
ATOM 774 C CA . SER A 1 104 ? 3.340 13.859 -8.847 1.00 86.38 104 SER A CA 1
ATOM 775 C C . SER A 1 104 ? 4.737 14.114 -9.379 1.00 86.38 104 SER A C 1
ATOM 777 O O . SER A 1 104 ? 5.348 15.147 -9.112 1.00 86.38 104 SER A O 1
ATOM 779 N N . ASP A 1 105 ? 5.215 13.187 -10.200 1.00 82.50 105 ASP A N 1
ATOM 780 C CA . ASP A 1 105 ? 6.405 13.384 -11.010 1.00 82.50 105 ASP A CA 1
ATOM 781 C C . ASP A 1 105 ? 6.269 12.661 -12.360 1.00 82.50 105 ASP A C 1
ATOM 783 O O . ASP A 1 105 ? 5.204 12.160 -12.726 1.00 82.50 105 ASP A O 1
ATOM 787 N N . ALA A 1 106 ? 7.359 12.611 -13.129 1.00 80.88 106 ALA A N 1
ATOM 788 C CA . ALA A 1 106 ? 7.378 11.981 -14.448 1.00 80.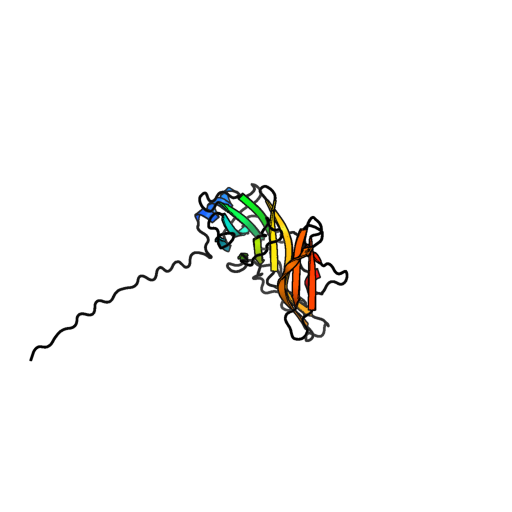88 106 ALA A CA 1
ATOM 789 C C . ALA A 1 106 ? 7.054 10.472 -14.434 1.00 80.88 106 ALA A C 1
ATOM 791 O O . ALA A 1 106 ? 6.759 9.911 -15.491 1.00 80.88 106 ALA A O 1
ATOM 792 N N . LEU A 1 107 ? 7.140 9.816 -13.276 1.00 80.69 107 LEU A N 1
ATOM 793 C CA . LEU A 1 107 ? 6.914 8.385 -13.081 1.00 80.69 107 LEU A CA 1
ATOM 794 C C . LEU A 1 107 ? 5.715 8.100 -12.161 1.00 80.69 107 LEU A C 1
ATOM 796 O O . LEU A 1 107 ? 5.238 6.966 -12.142 1.00 80.69 107 LEU A O 1
ATOM 800 N N . THR A 1 108 ? 5.183 9.110 -11.468 1.00 86.94 108 THR A N 1
ATOM 801 C CA . THR A 1 108 ? 4.145 8.982 -10.439 1.00 86.94 108 THR A CA 1
ATOM 802 C C . THR A 1 108 ? 2.921 9.834 -10.765 1.00 86.94 108 THR A C 1
ATOM 804 O O . THR A 1 108 ? 2.947 11.068 -10.732 1.00 86.94 108 THR A O 1
ATOM 807 N N . GLY A 1 109 ? 1.816 9.148 -11.050 1.00 89.44 109 GLY A N 1
ATOM 808 C CA . GLY A 1 109 ? 0.486 9.715 -11.227 1.00 89.44 109 GLY A CA 1
ATOM 809 C C . GLY A 1 109 ? -0.562 8.842 -10.544 1.00 89.44 109 GLY A C 1
ATOM 810 O O . GLY A 1 109 ? -0.384 7.627 -10.447 1.00 89.44 109 GLY A O 1
ATOM 811 N N . ILE A 1 110 ? -1.644 9.461 -10.067 1.00 92.25 110 ILE A N 1
ATOM 812 C CA . ILE A 1 110 ? -2.782 8.756 -9.468 1.00 92.25 110 ILE A CA 1
ATOM 813 C C . ILE A 1 110 ? -4.052 9.059 -10.263 1.00 92.25 110 ILE A C 1
ATOM 815 O O . ILE A 1 110 ? -4.421 10.222 -10.437 1.00 92.25 110 ILE A O 1
ATOM 819 N N . ASP A 1 111 ? -4.725 8.000 -10.710 1.00 93.44 111 ASP A N 1
ATOM 820 C CA . ASP A 1 111 ? -6.059 8.019 -11.313 1.00 93.44 111 ASP A CA 1
ATOM 821 C C . ASP A 1 111 ? -7.030 7.080 -10.571 1.00 93.44 111 ASP A C 1
ATOM 823 O O . ASP A 1 111 ? -6.707 6.498 -9.526 1.00 93.44 111 ASP A O 1
ATOM 827 N N . GLU A 1 112 ? -8.237 6.913 -11.109 1.00 94.19 112 GLU A N 1
ATOM 828 C CA . GLU A 1 112 ? -9.280 6.097 -10.497 1.00 94.19 112 GLU A CA 1
ATOM 829 C C . GLU A 1 112 ? -8.939 4.604 -10.366 1.00 94.19 112 GLU A C 1
ATOM 831 O O . GLU A 1 112 ? -9.570 3.914 -9.565 1.00 94.19 112 GLU A O 1
ATOM 836 N N . TYR A 1 113 ? -7.930 4.093 -11.075 1.00 91.88 113 TYR A N 1
ATOM 837 C CA . TYR A 1 113 ? -7.518 2.686 -11.063 1.00 91.88 113 TYR A CA 1
ATOM 838 C C . TYR A 1 113 ? -6.162 2.438 -10.396 1.00 91.88 113 TYR A C 1
ATOM 840 O O . TYR A 1 113 ? -5.753 1.276 -10.278 1.00 91.88 113 TYR A O 1
ATOM 848 N N . SER A 1 114 ? -5.486 3.493 -9.934 1.00 93.19 114 SER A N 1
ATOM 849 C CA . SER A 1 114 ? -4.147 3.408 -9.352 1.00 93.19 114 SER A CA 1
ATOM 850 C C . SER A 1 114 ? -4.035 2.537 -8.105 1.00 93.19 114 SER A C 1
ATOM 852 O O . SER A 1 114 ? -2.989 1.925 -7.902 1.00 93.19 114 SER A O 1
ATOM 854 N N . PHE A 1 115 ? -5.071 2.439 -7.268 1.00 94.94 115 PHE A N 1
ATOM 855 C CA . PHE A 1 115 ? -5.007 1.652 -6.033 1.00 94.94 115 PHE A CA 1
ATOM 856 C C . PHE A 1 115 ? -5.907 0.425 -6.062 1.00 94.94 115 PHE A C 1
ATOM 858 O O . PHE A 1 115 ? -7.090 0.503 -6.382 1.00 94.94 115 PHE A O 1
ATOM 865 N N . LYS A 1 116 ? -5.361 -0.724 -5.645 1.00 94.69 116 LYS A N 1
ATOM 866 C CA . LYS A 1 116 ? -6.135 -1.957 -5.442 1.00 94.69 116 LYS A CA 1
ATOM 867 C C . LYS A 1 116 ? -5.698 -2.666 -4.173 1.00 94.69 116 LYS A C 1
ATOM 869 O O . LYS A 1 116 ? -4.513 -2.882 -3.947 1.00 94.69 116 LYS A O 1
ATOM 874 N N . LEU A 1 117 ? -6.658 -3.100 -3.364 1.00 95.00 117 LEU A N 1
ATOM 875 C CA . LEU A 1 117 ? -6.358 -3.954 -2.213 1.00 95.00 117 LEU A CA 1
ATOM 876 C C . LEU A 1 117 ? -6.051 -5.375 -2.688 1.00 95.00 117 LEU A C 1
ATOM 878 O O . LEU A 1 117 ? -6.869 -6.001 -3.376 1.00 95.00 117 LEU A O 1
ATOM 882 N N . ASP A 1 118 ? -4.885 -5.877 -2.293 1.00 92.75 118 ASP A N 1
ATOM 883 C CA . ASP A 1 118 ? -4.435 -7.227 -2.600 1.00 92.75 118 ASP A CA 1
ATOM 884 C C . ASP A 1 118 ? -5.084 -8.237 -1.651 1.00 92.75 118 ASP A C 1
ATOM 886 O O . ASP A 1 118 ? -5.000 -8.132 -0.426 1.00 92.75 118 ASP A O 1
ATOM 890 N N . THR A 1 119 ? -5.748 -9.236 -2.224 1.00 85.81 119 THR A N 1
ATOM 891 C CA . THR A 1 119 ? -6.532 -10.225 -1.472 1.00 85.81 119 THR A CA 1
ATOM 892 C C . THR A 1 119 ? -5.751 -11.496 -1.155 1.00 85.81 119 THR A C 1
ATOM 894 O O . THR A 1 119 ? -6.302 -12.408 -0.529 1.00 85.81 119 THR A O 1
ATOM 897 N N . ALA A 1 120 ? -4.483 -11.581 -1.566 1.00 90.94 120 ALA A N 1
ATOM 898 C CA . ALA A 1 120 ? -3.624 -12.708 -1.236 1.00 90.94 120 ALA A CA 1
ATOM 899 C C . ALA A 1 120 ? -3.510 -12.929 0.289 1.00 90.94 120 ALA A C 1
ATOM 901 O O . ALA A 1 120 ? -3.699 -12.034 1.123 1.00 90.94 120 ALA A O 1
ATOM 902 N N . ALA A 1 121 ? -3.270 -14.183 0.674 1.00 91.94 121 ALA A N 1
ATOM 903 C CA . ALA A 1 121 ? -3.174 -14.593 2.070 1.00 91.94 121 ALA A CA 1
ATOM 904 C C . ALA A 1 121 ? -1.765 -14.372 2.630 1.00 91.94 121 ALA A C 1
ATOM 906 O O . ALA A 1 121 ? -1.031 -15.326 2.871 1.00 91.94 121 ALA A O 1
ATOM 907 N N . TRP A 1 122 ? -1.410 -13.106 2.862 1.00 95.56 122 TRP A N 1
ATOM 908 C CA . TRP A 1 122 ? -0.146 -12.692 3.483 1.00 95.56 122 TRP A CA 1
ATOM 909 C C . TRP A 1 122 ? -0.113 -13.004 4.989 1.00 95.56 122 TRP A C 1
ATOM 911 O O . TRP A 1 122 ? -0.103 -12.103 5.828 1.00 95.56 122 TRP A O 1
ATOM 921 N N . GLN A 1 123 ? -0.169 -14.287 5.347 1.00 96.00 123 GLN A N 1
ATOM 922 C CA . GLN A 1 123 ? -0.110 -14.756 6.730 1.00 96.00 123 GLN A CA 1
ATOM 923 C C . GLN A 1 123 ? 1.345 -14.749 7.211 1.00 96.00 123 GLN A C 1
ATOM 925 O O . GLN A 1 123 ? 2.095 -15.688 6.959 1.00 96.00 123 GLN A O 1
ATOM 930 N N . LEU A 1 124 ? 1.747 -13.673 7.882 1.00 96.44 124 LEU A N 1
ATOM 931 C CA . LEU A 1 124 ? 3.137 -13.445 8.274 1.00 96.44 124 LEU A CA 1
ATOM 932 C C . LEU A 1 124 ? 3.519 -14.237 9.527 1.00 96.44 124 LEU A C 1
ATOM 934 O O . LEU A 1 124 ? 4.622 -14.753 9.615 1.00 96.44 124 LEU A O 1
ATOM 938 N N . THR A 1 125 ? 2.602 -14.377 10.480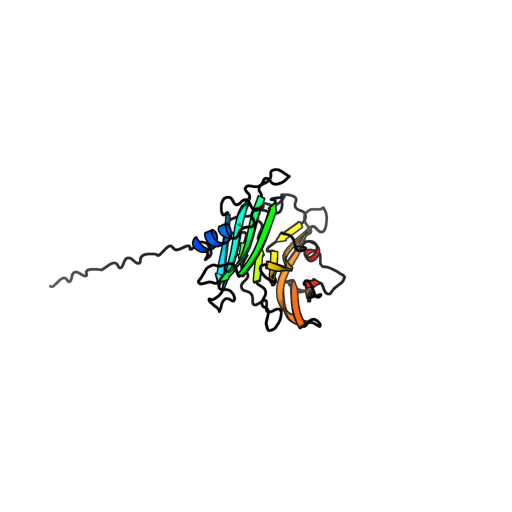 1.00 95.75 125 THR A N 1
ATOM 939 C CA . THR A 1 125 ? 2.716 -15.284 11.640 1.00 95.75 125 THR A CA 1
ATOM 940 C C . THR A 1 125 ? 1.370 -15.980 11.834 1.00 95.75 125 THR A C 1
ATOM 942 O O . THR A 1 125 ? 0.403 -15.542 11.220 1.00 95.75 125 THR A O 1
ATOM 945 N N . PRO A 1 126 ? 1.205 -17.007 12.687 1.00 93.88 126 PRO A N 1
ATOM 946 C CA . PRO A 1 126 ? -0.108 -17.632 12.891 1.00 93.88 126 PRO A CA 1
ATOM 947 C C . PRO A 1 126 ? -1.209 -16.664 13.369 1.00 93.88 126 PRO A C 1
ATOM 949 O O . PRO A 1 126 ? -2.388 -16.928 13.155 1.00 93.88 126 PRO A O 1
ATOM 952 N N . GLN A 1 127 ? -0.839 -15.534 13.979 1.00 92.56 127 GLN A N 1
ATOM 953 C CA . GLN A 1 127 ? -1.768 -14.529 14.507 1.00 92.56 127 GLN A CA 1
ATOM 954 C C . GLN A 1 127 ? -1.823 -13.242 13.672 1.00 92.56 127 GLN A C 1
ATOM 956 O O . GLN A 1 127 ? -2.716 -12.426 13.886 1.00 92.56 127 GLN A O 1
ATOM 961 N N . LEU A 1 128 ? -0.897 -13.040 12.728 1.00 93.31 128 LEU A N 1
ATOM 962 C CA . LEU A 1 128 ? -0.761 -11.785 11.990 1.00 93.31 128 LEU A CA 1
ATOM 963 C C . LEU A 1 128 ? -0.862 -11.995 10.480 1.00 93.31 128 LEU A C 1
ATOM 965 O O . LEU A 1 128 ? -0.012 -12.644 9.869 1.00 93.31 128 LEU A O 1
ATOM 969 N N . ARG A 1 129 ? -1.871 -11.365 9.873 1.00 94.88 129 ARG A N 1
ATOM 970 C CA . ARG A 1 129 ? -2.030 -11.259 8.420 1.00 94.88 129 ARG A CA 1
ATOM 971 C C . ARG A 1 129 ? -1.804 -9.816 7.983 1.00 94.88 129 ARG A C 1
ATOM 973 O O . ARG A 1 129 ? -2.457 -8.915 8.506 1.00 94.88 129 ARG A O 1
ATOM 980 N N . ALA A 1 130 ? -0.909 -9.605 7.025 1.00 96.00 130 ALA A N 1
ATOM 981 C CA . ALA A 1 130 ? -0.656 -8.283 6.465 1.00 96.00 130 ALA A CA 1
ATOM 982 C C . ALA A 1 130 ? -1.709 -7.885 5.434 1.00 96.00 130 ALA A C 1
ATOM 984 O O . ALA A 1 130 ? -2.141 -8.718 4.640 1.00 96.00 130 ALA A O 1
ATOM 985 N N . LEU A 1 131 ? -2.074 -6.605 5.427 1.00 95.81 131 LEU A N 1
ATOM 986 C CA . LEU A 1 131 ? -2.877 -5.981 4.382 1.00 95.81 131 LEU 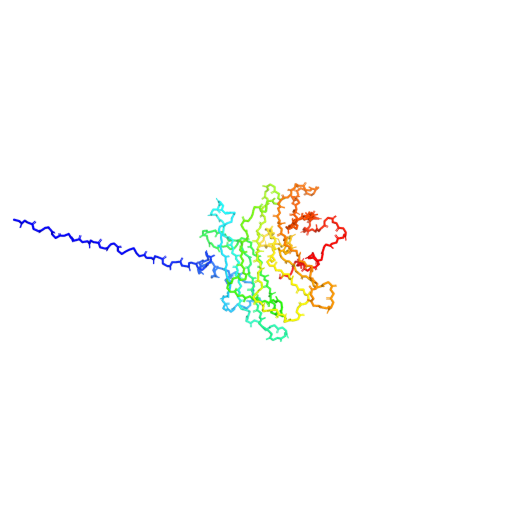A CA 1
ATOM 987 C C . LEU A 1 131 ? -1.972 -5.643 3.196 1.00 95.81 131 LEU A C 1
ATOM 989 O O . LEU A 1 131 ? -0.999 -4.912 3.363 1.00 95.81 131 LEU A O 1
ATOM 993 N N . GLY A 1 132 ? -2.290 -6.153 2.009 1.00 95.44 132 GLY A N 1
ATOM 994 C CA . GLY A 1 132 ? -1.556 -5.801 0.798 1.00 95.44 132 GLY A CA 1
ATOM 995 C C . GLY A 1 132 ? -2.223 -4.654 0.040 1.00 95.44 132 GLY A C 1
ATOM 996 O O . GLY A 1 132 ? -3.439 -4.651 -0.156 1.00 95.44 132 GLY A O 1
ATOM 997 N N . LEU A 1 133 ? -1.420 -3.698 -0.416 1.00 95.69 133 LEU A N 1
ATOM 998 C CA . LEU A 1 133 ? -1.827 -2.621 -1.313 1.00 95.69 133 LEU A CA 1
ATOM 999 C C . LEU A 1 133 ? -1.043 -2.728 -2.615 1.00 95.69 133 LEU A C 1
ATOM 1001 O O . LEU A 1 133 ? 0.186 -2.753 -2.589 1.00 95.69 133 LEU A O 1
ATOM 1005 N N . ARG A 1 134 ? -1.759 -2.740 -3.737 1.00 94.69 134 ARG A N 1
ATOM 1006 C CA . ARG A 1 134 ? -1.195 -2.569 -5.069 1.00 94.69 134 ARG A CA 1
ATOM 1007 C C . ARG A 1 134 ? -1.286 -1.117 -5.501 1.00 94.69 134 ARG A C 1
ATOM 1009 O O . ARG A 1 134 ? -2.361 -0.526 -5.384 1.00 94.69 134 ARG A O 1
ATOM 1016 N N . PHE A 1 135 ? -0.188 -0.601 -6.036 1.00 93.44 135 PHE A N 1
ATOM 1017 C CA . PHE A 1 135 ? -0.139 0.700 -6.683 1.00 93.44 135 PHE A CA 1
ATOM 1018 C C . PHE A 1 135 ? 0.271 0.562 -8.150 1.00 93.44 135 PHE A C 1
ATOM 1020 O O . PHE A 1 135 ? 1.237 -0.124 -8.490 1.00 93.44 135 PHE A O 1
ATOM 1027 N N . HIS A 1 136 ? -0.493 1.221 -9.010 1.00 91.25 136 HIS A N 1
ATOM 1028 C CA . HIS A 1 136 ? -0.216 1.400 -10.421 1.00 91.25 136 HIS A CA 1
ATOM 1029 C C . HIS A 1 136 ? -0.197 2.896 -10.724 1.00 91.25 136 HIS A C 1
ATOM 1031 O O . HIS A 1 136 ? -1.199 3.589 -10.544 1.00 91.25 136 HIS A O 1
ATOM 1037 N N . SER A 1 137 ? 0.943 3.393 -11.192 1.00 89.75 137 SER A N 1
ATOM 1038 C CA . SER A 1 137 ? 1.065 4.787 -11.600 1.00 89.75 137 SER A CA 1
ATOM 1039 C C . SER A 1 137 ? 0.344 5.032 -12.922 1.00 89.75 137 SER A C 1
ATOM 1041 O O . SER A 1 137 ? 0.552 4.296 -13.886 1.00 89.75 137 SER A O 1
ATOM 1043 N N . SER A 1 138 ? -0.455 6.096 -12.979 1.00 90.50 138 SER A N 1
ATOM 1044 C CA . SER A 1 138 ? -1.094 6.583 -14.207 1.00 90.50 138 SER A CA 1
ATOM 1045 C C . SER A 1 138 ? -0.214 7.548 -15.008 1.00 90.50 138 SER A C 1
ATOM 1047 O O . SER A 1 138 ? -0.627 8.057 -16.052 1.00 90.50 138 SER A O 1
ATOM 1049 N N . ALA A 1 139 ? 1.009 7.823 -14.540 1.00 85.50 139 ALA A N 1
ATOM 1050 C CA . ALA A 1 139 ? 1.937 8.672 -15.270 1.00 85.50 139 ALA A CA 1
ATOM 1051 C C . ALA A 1 139 ? 2.267 8.055 -16.636 1.00 85.50 139 ALA A C 1
ATOM 1053 O O . ALA A 1 139 ? 2.661 6.895 -16.745 1.00 85.50 139 ALA A O 1
ATOM 1054 N N . TYR A 1 140 ? 2.187 8.872 -17.685 1.00 70.81 140 TYR A N 1
ATOM 1055 C CA . TYR A 1 140 ? 2.523 8.467 -19.054 1.00 70.81 140 TYR A CA 1
ATOM 1056 C C . TYR A 1 140 ? 4.007 8.101 -19.243 1.00 70.81 140 TYR A C 1
ATOM 1058 O O . TYR A 1 140 ? 4.376 7.559 -20.286 1.00 70.81 140 TYR A O 1
ATOM 1066 N N . GLY A 1 141 ? 4.850 8.370 -18.240 1.00 67.38 141 GLY A N 1
ATOM 1067 C CA . GLY A 1 141 ? 6.286 8.138 -18.287 1.00 67.38 141 GLY A CA 1
ATOM 1068 C C . GLY A 1 141 ? 7.011 9.108 -19.222 1.00 67.38 141 GLY A C 1
ATOM 1069 O O . GLY A 1 141 ? 6.426 9.751 -20.097 1.00 67.38 141 GLY A O 1
ATOM 1070 N N . SER A 1 142 ? 8.332 9.202 -19.071 1.00 61.38 142 SER A N 1
ATOM 1071 C CA . SER A 1 142 ? 9.161 9.842 -20.095 1.00 61.38 142 SER A CA 1
ATOM 1072 C C . SER A 1 142 ? 9.181 8.977 -21.358 1.00 61.38 142 SER A C 1
ATOM 1074 O O . SER A 1 142 ? 9.363 7.761 -21.281 1.00 61.38 142 SER A O 1
ATOM 1076 N N . ARG A 1 143 ? 9.094 9.606 -22.540 1.00 62.00 143 ARG A N 1
ATOM 1077 C CA . ARG A 1 143 ? 9.324 8.928 -23.834 1.00 62.00 143 ARG A CA 1
ATOM 1078 C C . ARG A 1 143 ? 10.717 8.290 -23.932 1.00 62.00 143 ARG A C 1
ATOM 1080 O O . ARG A 1 143 ? 10.914 7.411 -24.760 1.00 62.00 143 ARG A O 1
ATOM 1087 N N . TYR A 1 144 ? 11.647 8.728 -23.083 1.00 69.06 144 TYR A N 1
ATOM 1088 C CA . TYR A 1 144 ? 13.026 8.252 -22.992 1.00 69.06 144 TYR A CA 1
ATOM 1089 C C . TYR A 1 144 ? 13.324 7.618 -21.625 1.00 69.06 144 TYR A C 1
ATOM 1091 O O . TYR A 1 144 ? 14.441 7.712 -21.130 1.00 69.06 144 TYR A O 1
ATOM 1099 N N . ALA A 1 145 ? 12.320 7.047 -20.954 1.00 72.06 145 ALA A N 1
ATOM 1100 C CA . ALA A 1 145 ? 12.551 6.367 -19.685 1.00 72.06 145 ALA A CA 1
ATOM 1101 C C . ALA A 1 145 ? 13.426 5.124 -19.906 1.00 72.06 145 ALA A C 1
ATOM 1103 O O . ALA A 1 145 ? 13.005 4.192 -20.583 1.00 72.06 145 ALA A O 1
ATOM 1104 N N . GLU A 1 146 ? 14.613 5.095 -19.302 1.00 79.12 146 GLU A N 1
ATOM 1105 C CA . GLU A 1 146 ? 15.559 3.968 -19.384 1.00 79.12 146 GLU A CA 1
ATOM 1106 C C . GLU A 1 146 ? 15.194 2.821 -18.427 1.00 79.12 146 GLU A C 1
ATOM 1108 O O . GLU A 1 146 ? 15.802 1.751 -18.451 1.00 79.12 146 GLU A O 1
ATOM 1113 N N . ALA A 1 147 ? 14.190 3.022 -17.573 1.00 82.12 147 ALA A N 1
ATOM 1114 C CA . ALA A 1 147 ? 13.685 2.002 -16.674 1.00 82.12 147 ALA A CA 1
ATOM 1115 C C . ALA A 1 147 ? 12.223 2.252 -16.282 1.00 82.12 147 ALA A C 1
ATOM 1117 O O . ALA A 1 147 ? 11.693 3.354 -16.423 1.00 82.12 147 ALA A O 1
ATOM 1118 N N . TYR A 1 148 ? 11.559 1.198 -15.822 1.00 83.06 148 TYR A N 1
ATOM 1119 C CA . TYR A 1 148 ? 10.187 1.229 -15.332 1.00 83.06 148 TYR A CA 1
ATOM 1120 C C . TYR A 1 148 ? 10.000 0.145 -14.281 1.00 83.06 148 TYR A C 1
ATOM 1122 O O . TYR A 1 148 ? 10.438 -0.990 -14.468 1.00 83.06 148 TYR A O 1
ATOM 1130 N N . TRP A 1 149 ? 9.283 0.497 -13.225 1.00 85.06 149 TRP A N 1
ATOM 1131 C CA . TRP A 1 149 ? 8.857 -0.394 -12.163 1.00 85.06 149 TRP A CA 1
ATOM 1132 C C . TRP A 1 149 ? 7.352 -0.237 -12.019 1.00 85.06 149 TRP A C 1
ATOM 1134 O O . TRP A 1 149 ? 6.844 0.878 -11.956 1.00 85.06 149 TRP A O 1
ATOM 1144 N N . GLY A 1 150 ? 6.642 -1.356 -12.074 1.00 83.50 150 GLY A N 1
ATOM 1145 C CA . GLY A 1 150 ? 5.196 -1.383 -12.203 1.00 83.50 150 GLY A CA 1
ATOM 1146 C C . GLY A 1 150 ? 4.545 -2.372 -11.255 1.00 83.50 150 GLY A C 1
ATOM 1147 O O . GLY A 1 150 ? 5.155 -3.359 -10.819 1.00 83.50 150 GLY A O 1
ATOM 1148 N N . ASP A 1 151 ? 3.267 -2.105 -10.991 1.00 86.06 151 ASP A N 1
ATOM 1149 C CA . ASP A 1 151 ? 2.395 -2.904 -10.134 1.00 86.06 151 ASP A CA 1
ATOM 1150 C C . ASP A 1 151 ? 3.052 -3.185 -8.777 1.00 86.06 151 ASP A C 1
ATOM 1152 O O . ASP A 1 151 ? 3.289 -4.337 -8.377 1.00 86.06 151 ASP A O 1
ATOM 1156 N N . GLU A 1 152 ? 3.390 -2.095 -8.096 1.00 91.62 152 GLU A N 1
ATOM 1157 C CA . GLU A 1 152 ? 4.018 -2.098 -6.784 1.00 91.62 152 GLU A CA 1
ATOM 1158 C C . GLU A 1 152 ? 3.105 -2.768 -5.761 1.00 91.62 152 GLU A C 1
ATOM 1160 O O . GLU A 1 152 ? 1.884 -2.644 -5.818 1.00 91.62 152 GLU A O 1
ATOM 1165 N N . LEU A 1 153 ? 3.694 -3.496 -4.821 1.00 93.88 153 LEU A N 1
ATOM 1166 C CA . LEU A 1 153 ? 3.033 -4.125 -3.691 1.00 93.88 153 LEU A CA 1
ATOM 1167 C C . LEU A 1 153 ? 3.671 -3.613 -2.407 1.00 93.88 153 LEU A C 1
ATOM 1169 O O . LEU A 1 153 ? 4.862 -3.811 -2.175 1.00 93.88 153 LEU A O 1
ATOM 1173 N N . THR A 1 154 ? 2.851 -3.037 -1.536 1.00 95.06 154 THR A N 1
ATOM 1174 C CA . THR A 1 154 ? 3.227 -2.753 -0.150 1.00 95.06 154 THR A CA 1
ATOM 1175 C C . THR A 1 154 ? 2.437 -3.655 0.789 1.00 95.06 154 THR A C 1
ATOM 1177 O O . THR A 1 154 ? 1.218 -3.770 0.659 1.00 95.06 154 THR A O 1
ATOM 1180 N N . LEU A 1 155 ? 3.114 -4.285 1.749 1.00 95.88 155 LEU A N 1
ATOM 1181 C CA . LEU A 1 155 ? 2.467 -5.027 2.831 1.00 95.88 155 LEU A CA 1
ATOM 1182 C C . LEU A 1 155 ? 2.473 -4.194 4.108 1.00 95.88 155 LEU A C 1
ATOM 1184 O O . LEU A 1 155 ? 3.529 -3.746 4.555 1.00 95.88 155 LEU A O 1
ATOM 1188 N N . PHE A 1 156 ? 1.302 -4.038 4.715 1.00 95.81 156 PHE A N 1
ATOM 1189 C CA . PHE A 1 156 ? 1.099 -3.320 5.966 1.00 95.81 156 PHE A CA 1
ATOM 1190 C C . PHE A 1 156 ? 0.694 -4.267 7.088 1.00 95.81 156 PHE A C 1
ATOM 1192 O O . PHE A 1 156 ? -0.090 -5.194 6.886 1.00 95.81 156 PHE A O 1
ATOM 1199 N N . VAL A 1 157 ? 1.170 -3.988 8.297 1.00 95.44 157 VAL A N 1
ATOM 1200 C CA . VAL A 1 157 ? 0.712 -4.642 9.526 1.00 95.44 157 VAL A CA 1
ATOM 1201 C C . VAL A 1 157 ? 0.126 -3.605 10.484 1.00 95.44 157 VAL A C 1
ATOM 1203 O O . VAL A 1 157 ? 0.622 -2.475 10.531 1.00 95.44 157 VAL A O 1
ATOM 1206 N N . PRO A 1 158 ? -0.915 -3.963 11.254 1.00 95.56 158 PRO A N 1
ATOM 1207 C CA . PRO A 1 158 ? -1.368 -3.159 12.383 1.00 95.56 158 PRO A CA 1
ATOM 1208 C C . PRO A 1 158 ? -0.236 -2.854 13.371 1.00 95.56 158 PRO A C 1
ATOM 1210 O O . PRO A 1 158 ? 0.507 -3.755 13.761 1.00 95.56 158 PRO A O 1
ATOM 1213 N N . ASP A 1 159 ? -0.134 -1.594 13.788 1.00 94.12 159 ASP A N 1
ATOM 1214 C CA . ASP A 1 159 ? 0.813 -1.125 14.802 1.00 94.12 159 ASP A CA 1
ATOM 1215 C C . ASP A 1 159 ? 0.161 -0.016 15.643 1.00 94.12 159 ASP A C 1
ATOM 1217 O O . ASP A 1 159 ? 0.100 1.150 15.246 1.00 94.12 159 ASP A O 1
ATOM 1221 N N . GLY A 1 160 ? -0.444 -0.394 16.774 1.00 94.75 160 GLY A N 1
ATOM 1222 C CA . GLY A 1 160 ? -1.292 0.511 17.554 1.00 94.75 160 GLY A CA 1
ATOM 1223 C C . GLY A 1 160 ? -2.473 1.022 16.722 1.00 94.75 160 GLY A C 1
ATOM 1224 O O . GLY A 1 160 ? -3.202 0.226 16.143 1.00 94.75 160 GLY A O 1
ATOM 1225 N N . ALA A 1 161 ? -2.657 2.341 16.633 1.00 95.06 161 ALA A N 1
ATOM 1226 C CA . ALA A 1 161 ? -3.652 2.964 15.746 1.00 95.06 161 ALA A CA 1
ATOM 1227 C C . ALA A 1 161 ? -3.155 3.141 14.293 1.00 95.06 161 ALA A C 1
ATOM 1229 O O . ALA A 1 161 ? -3.899 3.604 13.427 1.00 95.06 161 ALA A O 1
ATOM 1230 N N . GLY A 1 162 ? -1.893 2.802 14.021 1.00 95.94 162 GLY A N 1
ATOM 1231 C CA . GLY A 1 162 ? -1.246 2.974 12.729 1.00 95.94 162 GLY A CA 1
ATOM 1232 C C . GLY A 1 162 ? -1.234 1.710 11.871 1.00 95.94 162 GLY A C 1
ATOM 1233 O O . GLY A 1 162 ? -1.452 0.593 12.348 1.00 95.94 162 GLY A O 1
ATOM 1234 N N . LEU A 1 163 ? -0.920 1.897 10.589 1.00 95.88 163 LEU A N 1
ATOM 1235 C CA . LEU A 1 163 ? -0.481 0.830 9.690 1.00 95.88 163 LEU A CA 1
ATOM 1236 C C . LEU A 1 163 ? 0.999 1.019 9.358 1.00 95.88 163 LEU A C 1
ATOM 1238 O O . LEU A 1 163 ? 1.394 2.001 8.724 1.00 95.88 163 LEU A O 1
ATOM 1242 N N . ARG A 1 164 ? 1.828 0.056 9.758 1.00 95.06 164 ARG A N 1
ATOM 1243 C CA . ARG A 1 164 ? 3.258 0.059 9.450 1.00 95.06 164 ARG A CA 1
ATOM 1244 C C . ARG A 1 164 ? 3.516 -0.768 8.201 1.00 95.06 164 ARG A C 1
ATOM 1246 O O . ARG A 1 164 ? 3.177 -1.948 8.158 1.00 95.06 164 ARG A O 1
ATOM 1253 N N . ALA A 1 165 ? 4.133 -0.158 7.193 1.00 94.31 165 ALA A N 1
ATOM 1254 C CA . ALA A 1 165 ? 4.650 -0.898 6.051 1.00 94.31 165 ALA A CA 1
ATOM 1255 C C . ALA A 1 165 ? 5.800 -1.805 6.518 1.00 94.31 165 ALA A C 1
ATOM 1257 O O . ALA A 1 165 ? 6.661 -1.378 7.286 1.00 94.31 165 ALA A O 1
ATOM 1258 N N . VAL A 1 166 ? 5.789 -3.061 6.083 1.00 94.38 166 VAL A N 1
ATOM 1259 C CA . VAL A 1 166 ? 6.814 -4.065 6.413 1.00 94.38 166 VAL A CA 1
ATOM 1260 C C . VAL A 1 166 ? 7.478 -4.650 5.181 1.00 94.38 166 VAL A C 1
ATOM 1262 O O . VAL A 1 166 ? 8.515 -5.279 5.317 1.00 94.38 166 VAL A O 1
ATOM 1265 N N . MET A 1 167 ? 6.918 -4.459 3.990 1.00 92.69 167 MET A N 1
ATOM 1266 C CA . MET A 1 167 ? 7.531 -4.874 2.730 1.00 92.69 167 MET A CA 1
ATOM 1267 C C . MET A 1 167 ? 7.096 -3.921 1.624 1.00 92.69 167 MET A C 1
ATOM 1269 O O . MET A 1 167 ? 5.925 -3.546 1.584 1.00 92.69 167 MET A O 1
ATOM 1273 N N . GLY A 1 168 ? 8.020 -3.598 0.723 1.00 91.56 168 GLY A N 1
ATOM 1274 C CA . GLY A 1 168 ? 7.749 -3.023 -0.590 1.00 91.56 168 GLY A CA 1
ATOM 1275 C C . GLY A 1 168 ? 8.425 -3.881 -1.657 1.00 91.56 168 GLY A C 1
ATOM 1276 O O . GLY A 1 168 ? 9.583 -4.267 -1.495 1.00 91.56 168 GLY A O 1
ATOM 1277 N N . THR A 1 169 ? 7.708 -4.241 -2.719 1.00 91.31 169 THR A N 1
ATOM 1278 C CA . THR A 1 169 ? 8.314 -4.814 -3.933 1.00 91.31 169 THR A CA 1
ATOM 1279 C C . THR A 1 169 ? 7.492 -4.463 -5.178 1.00 91.31 169 THR A C 1
ATOM 1281 O O . THR A 1 169 ? 6.388 -3.939 -5.068 1.00 91.31 169 THR A O 1
ATOM 1284 N N . VAL A 1 170 ? 8.013 -4.751 -6.364 1.00 91.00 170 VAL A N 1
ATOM 1285 C CA . VAL A 1 170 ? 7.298 -4.593 -7.638 1.00 91.00 170 VAL A CA 1
ATOM 1286 C C . VAL A 1 170 ? 6.838 -5.951 -8.142 1.00 91.00 170 VAL A C 1
ATOM 1288 O O . VAL A 1 170 ? 7.348 -6.985 -7.709 1.00 91.00 170 VAL A O 1
ATOM 1291 N N . THR A 1 171 ? 5.893 -5.983 -9.080 1.00 90.44 171 THR A N 1
ATOM 1292 C CA . THR A 1 171 ? 5.621 -7.225 -9.832 1.00 90.44 171 THR A CA 1
ATOM 1293 C C . THR A 1 171 ? 6.030 -7.175 -11.285 1.00 90.44 171 THR A C 1
ATOM 1295 O O . THR A 1 171 ? 6.102 -8.221 -11.934 1.00 90.44 171 THR A O 1
ATOM 1298 N N . GLN A 1 172 ? 6.386 -5.995 -11.778 1.00 90.00 172 GLN A N 1
ATOM 1299 C CA . GLN A 1 172 ? 6.963 -5.828 -13.097 1.00 90.00 172 GLN A CA 1
ATOM 1300 C C . GLN A 1 172 ? 8.109 -4.829 -13.030 1.00 90.00 172 GLN A C 1
ATOM 1302 O O . GLN A 1 172 ? 8.014 -3.805 -12.361 1.00 90.00 172 GLN A O 1
ATOM 1307 N N . ALA A 1 173 ? 9.189 -5.120 -13.740 1.00 89.69 173 ALA A N 1
ATOM 1308 C CA . ALA A 1 173 ? 10.274 -4.177 -13.933 1.00 89.69 173 ALA A CA 1
ATOM 1309 C C . ALA A 1 173 ? 10.867 -4.331 -15.328 1.00 89.69 173 ALA A C 1
ATOM 1311 O O . ALA A 1 173 ? 10.908 -5.431 -15.884 1.00 89.69 173 ALA A O 1
ATOM 1312 N N . ARG A 1 174 ? 11.368 -3.232 -15.880 1.00 88.06 174 ARG A N 1
ATOM 1313 C CA . ARG A 1 174 ? 12.227 -3.237 -17.060 1.00 88.06 174 ARG A CA 1
ATOM 1314 C C . ARG A 1 174 ? 13.329 -2.203 -16.906 1.00 88.06 174 ARG A C 1
ATOM 1316 O O . ARG A 1 174 ? 13.091 -1.137 -16.349 1.00 88.06 174 ARG A O 1
ATOM 1323 N N . GLN A 1 175 ? 14.507 -2.509 -17.423 1.00 87.62 175 GLN A N 1
ATOM 1324 C CA . GLN A 1 175 ? 15.645 -1.599 -17.442 1.00 87.62 175 GLN A CA 1
ATOM 1325 C C . GLN A 1 175 ? 16.434 -1.786 -18.733 1.00 87.62 175 GLN A C 1
ATOM 1327 O O . GLN A 1 175 ? 16.645 -2.911 -19.191 1.00 87.62 175 GLN A O 1
ATOM 1332 N N . GLN A 1 176 ? 16.873 -0.683 -19.316 1.00 85.50 176 GLN A N 1
ATOM 1333 C CA . GLN A 1 176 ? 17.739 -0.680 -20.475 1.00 85.50 176 GLN A CA 1
ATOM 1334 C C . GLN A 1 176 ? 19.163 -1.092 -20.070 1.00 85.50 176 GLN A C 1
ATOM 1336 O O . GLN A 1 176 ? 19.732 -0.575 -19.113 1.00 85.50 176 GLN A O 1
ATOM 1341 N N . VAL A 1 177 ? 19.742 -2.051 -20.795 1.00 81.19 177 VAL A N 1
ATOM 1342 C CA . VAL A 1 177 ? 21.069 -2.624 -20.488 1.00 81.19 177 VAL A CA 1
ATOM 1343 C C . VAL A 1 177 ? 22.194 -1.839 -21.162 1.00 81.19 177 VAL A C 1
ATOM 1345 O O . VAL A 1 177 ? 23.312 -1.791 -20.656 1.00 81.19 177 VAL A O 1
ATOM 1348 N N . ALA A 1 178 ? 21.912 -1.238 -22.319 1.00 73.44 178 ALA A N 1
ATOM 1349 C CA . ALA A 1 178 ? 22.869 -0.467 -23.102 1.00 73.44 178 ALA A CA 1
ATOM 1350 C C . ALA A 1 178 ? 22.180 0.725 -23.772 1.00 73.44 178 ALA A C 1
ATOM 1352 O O . ALA A 1 178 ? 21.026 0.631 -24.182 1.00 73.44 178 ALA A O 1
ATOM 1353 N N . SER A 1 179 ? 22.908 1.828 -23.945 1.00 67.25 179 SER A N 1
ATOM 1354 C CA . SER A 1 179 ? 22.415 3.110 -24.476 1.00 67.25 179 SER A CA 1
ATOM 1355 C C . SER A 1 179 ? 21.936 3.081 -25.939 1.00 67.25 179 SER A C 1
ATOM 1357 O O . SER A 1 179 ? 21.483 4.097 -26.454 1.00 67.25 179 SER A O 1
ATOM 1359 N N . ASN A 1 180 ? 21.993 1.931 -26.618 1.00 67.94 180 ASN A N 1
ATOM 1360 C CA . ASN A 1 180 ? 21.614 1.762 -28.024 1.00 67.94 180 ASN A CA 1
ATOM 1361 C C . ASN A 1 180 ? 20.118 1.455 -28.263 1.00 67.94 180 ASN A C 1
ATOM 1363 O O . ASN A 1 180 ? 19.752 1.098 -29.375 1.00 67.94 180 ASN A O 1
ATOM 1367 N N . GLY A 1 181 ? 19.258 1.586 -27.250 1.00 64.38 181 GLY A N 1
ATOM 1368 C CA . GLY A 1 181 ? 17.789 1.580 -27.374 1.00 64.38 181 GLY A CA 1
ATOM 1369 C C . GLY A 1 181 ? 17.096 0.212 -27.370 1.00 64.38 181 GLY A C 1
ATOM 1370 O O . GLY A 1 181 ? 15.972 0.108 -26.877 1.00 64.38 181 GLY A O 1
ATOM 1371 N N . ASP A 1 182 ? 17.762 -0.845 -27.839 1.00 71.31 182 ASP A N 1
ATOM 1372 C CA . ASP A 1 182 ? 17.072 -2.109 -28.158 1.00 71.31 182 ASP A CA 1
ATOM 1373 C C . ASP A 1 182 ? 17.248 -3.229 -27.118 1.00 71.31 182 ASP A C 1
ATOM 1375 O O . ASP A 1 182 ? 16.527 -4.228 -27.143 1.00 71.31 182 ASP A O 1
ATOM 1379 N N . ASN A 1 183 ? 18.170 -3.075 -26.164 1.00 83.00 183 ASN A N 1
ATOM 1380 C CA . ASN A 1 183 ? 18.477 -4.115 -25.180 1.00 83.00 183 ASN A CA 1
ATOM 1381 C C . ASN A 1 183 ? 17.834 -3.831 -23.819 1.00 83.00 183 ASN A C 1
ATOM 1383 O O . ASN A 1 183 ? 18.268 -2.934 -23.093 1.00 83.00 183 ASN A O 1
ATOM 1387 N N . TRP A 1 184 ? 16.855 -4.659 -23.446 1.00 85.56 184 TRP A N 1
ATOM 1388 C CA . TRP A 1 184 ? 16.096 -4.543 -22.200 1.00 85.56 184 TRP A CA 1
ATOM 1389 C C . TRP A 1 184 ? 16.230 -5.789 -21.325 1.00 85.56 184 TRP A C 1
ATOM 1391 O O . TRP A 1 184 ? 16.043 -6.914 -21.786 1.00 85.56 184 TRP A O 1
ATOM 1401 N N . GLN A 1 185 ? 16.476 -5.579 -20.036 1.00 87.62 185 GLN A N 1
ATOM 1402 C CA . GLN A 1 185 ? 16.155 -6.543 -18.991 1.00 87.62 185 GLN A CA 1
ATOM 1403 C C . GLN A 1 185 ? 14.698 -6.347 -18.595 1.00 87.62 185 GLN A C 1
ATOM 1405 O O . GLN A 1 185 ? 14.254 -5.218 -18.398 1.00 87.62 185 GLN A O 1
ATOM 1410 N N . VAL A 1 186 ? 13.950 -7.441 -18.489 1.00 88.94 186 VAL A N 1
ATOM 1411 C CA . VAL A 1 186 ? 12.543 -7.434 -18.084 1.00 88.94 186 VAL A CA 1
ATOM 1412 C C . VAL A 1 186 ? 12.360 -8.499 -17.021 1.00 88.94 186 VAL A C 1
ATOM 1414 O O . VAL A 1 186 ? 12.742 -9.643 -17.233 1.00 88.94 186 VAL A O 1
ATOM 1417 N N . ALA A 1 187 ? 11.732 -8.129 -15.913 1.00 90.50 187 ALA A N 1
ATOM 1418 C CA . ALA A 1 187 ? 11.362 -9.041 -14.849 1.00 90.50 187 ALA A CA 1
ATOM 1419 C C . ALA A 1 187 ? 9.849 -8.991 -14.644 1.00 90.50 187 ALA A C 1
ATOM 1421 O O . ALA A 1 187 ? 9.260 -7.924 -14.464 1.00 90.50 187 ALA A O 1
ATOM 1422 N N . LYS A 1 188 ? 9.219 -10.165 -14.652 1.00 93.44 188 LYS A N 1
ATOM 1423 C CA . LYS A 1 188 ? 7.848 -10.360 -14.173 1.00 93.44 188 LYS A CA 1
ATOM 1424 C C . LYS A 1 188 ? 7.928 -11.214 -12.928 1.00 93.44 188 LYS A C 1
ATOM 1426 O O . LYS A 1 188 ? 8.496 -12.299 -12.983 1.00 93.44 188 LYS A O 1
ATOM 1431 N N . LEU A 1 189 ? 7.396 -10.733 -11.816 1.00 93.44 189 LEU A N 1
ATOM 1432 C CA . LEU A 1 189 ? 7.605 -11.348 -10.513 1.00 93.44 189 LEU A CA 1
ATOM 1433 C C . LEU A 1 189 ? 6.292 -11.894 -9.964 1.00 93.44 189 LEU A C 1
ATOM 1435 O O . LEU A 1 189 ? 5.238 -11.266 -10.045 1.00 93.44 189 LEU A O 1
ATOM 1439 N N . SER A 1 190 ? 6.382 -13.074 -9.369 1.00 93.75 190 SER A N 1
ATOM 1440 C CA . SER A 1 190 ? 5.332 -13.664 -8.547 1.00 93.75 190 SER A CA 1
ATOM 1441 C C . SER A 1 190 ? 5.816 -13.740 -7.107 1.00 93.75 190 SER A C 1
ATOM 1443 O O . SER A 1 190 ? 7.003 -13.948 -6.855 1.00 93.75 190 SER A O 1
ATOM 1445 N N . LEU A 1 191 ? 4.896 -13.560 -6.166 1.00 94.62 191 LEU A N 1
ATOM 1446 C CA . LEU A 1 191 ? 5.186 -13.599 -4.742 1.00 94.62 191 LEU A CA 1
ATOM 1447 C C . LEU A 1 191 ? 4.377 -14.708 -4.083 1.00 94.62 191 LEU A C 1
ATOM 1449 O O . LEU A 1 191 ? 3.202 -14.896 -4.401 1.00 94.62 191 LEU A O 1
ATOM 1453 N N . ALA A 1 192 ? 4.989 -15.399 -3.131 1.00 95.69 192 ALA A N 1
ATOM 1454 C CA . ALA A 1 192 ? 4.330 -16.419 -2.333 1.00 95.69 192 ALA A CA 1
ATOM 1455 C C . ALA A 1 192 ? 4.848 -16.414 -0.895 1.00 95.69 192 ALA A C 1
ATOM 1457 O O . ALA A 1 192 ? 5.993 -16.045 -0.631 1.00 95.69 192 ALA A O 1
ATOM 1458 N N . MET A 1 193 ? 4.010 -16.880 0.031 1.00 97.19 193 MET A N 1
ATOM 1459 C CA . MET A 1 193 ? 4.454 -17.165 1.392 1.00 97.19 193 MET A CA 1
ATOM 1460 C C . MET A 1 193 ? 5.417 -18.355 1.388 1.00 97.19 193 MET A C 1
ATOM 1462 O O . MET A 1 193 ? 5.139 -19.405 0.807 1.00 97.19 193 MET A O 1
ATOM 1466 N N . GLY A 1 194 ? 6.554 -18.174 2.044 1.00 95.62 194 GLY A N 1
ATOM 1467 C CA . GLY A 1 194 ? 7.541 -19.195 2.340 1.00 95.62 194 GLY A CA 1
ATOM 1468 C C . GLY A 1 194 ? 7.339 -19.807 3.725 1.00 95.62 194 GLY A C 1
ATOM 1469 O O . GLY A 1 194 ? 6.300 -19.664 4.370 1.00 95.62 194 GLY A O 1
ATOM 1470 N N . ARG A 1 195 ? 8.364 -20.523 4.191 1.00 94.88 195 ARG A N 1
ATOM 1471 C CA . ARG A 1 195 ? 8.384 -21.084 5.547 1.00 94.88 195 ARG A CA 1
ATOM 1472 C C . ARG A 1 195 ? 8.736 -19.994 6.568 1.00 94.88 195 ARG A C 1
ATOM 1474 O O . ARG A 1 195 ? 9.471 -19.077 6.212 1.00 94.88 195 ARG A O 1
ATOM 1481 N N . PRO A 1 196 ? 8.277 -20.105 7.826 1.00 94.06 196 PRO A N 1
ATOM 1482 C CA . PRO A 1 196 ? 8.770 -19.281 8.928 1.00 94.06 196 PRO A CA 1
ATOM 1483 C C . PRO A 1 196 ? 10.296 -19.274 9.011 1.00 94.06 196 PRO A C 1
ATOM 1485 O O . PRO A 1 196 ? 10.926 -20.333 9.065 1.00 94.06 196 PRO A O 1
ATOM 1488 N N . GLY A 1 197 ? 10.871 -18.075 9.014 1.00 86.69 197 GLY A N 1
ATOM 1489 C CA . GLY A 1 197 ? 12.273 -17.830 9.307 1.00 86.69 197 GLY A CA 1
ATOM 1490 C C . GLY A 1 197 ? 12.558 -17.813 10.818 1.00 86.69 197 GLY A C 1
ATOM 1491 O O . GLY A 1 197 ? 11.655 -18.014 11.635 1.00 86.69 197 GLY A O 1
ATOM 1492 N N . PRO A 1 198 ? 13.810 -17.532 11.225 1.00 84.88 198 PRO A N 1
ATOM 1493 C CA . PRO A 1 198 ? 14.232 -17.581 12.630 1.00 84.88 198 PRO A CA 1
ATOM 1494 C C . PRO A 1 198 ? 13.469 -16.636 13.569 1.00 84.88 198 PRO A C 1
ATOM 1496 O O . PRO A 1 198 ? 13.312 -16.940 14.746 1.00 84.88 198 PRO A O 1
ATOM 1499 N N . ALA A 1 199 ? 12.962 -15.510 13.055 1.00 87.75 199 ALA A N 1
ATOM 1500 C CA . ALA A 1 199 ? 12.158 -14.552 13.817 1.00 87.75 199 ALA A CA 1
ATOM 1501 C C . ALA A 1 199 ? 10.690 -14.996 14.017 1.00 87.75 199 ALA A C 1
ATOM 1503 O O . ALA A 1 199 ? 9.895 -14.245 14.575 1.00 87.75 199 ALA A O 1
ATOM 1504 N N . GLY A 1 200 ? 10.298 -16.180 13.525 1.00 92.75 200 GLY A N 1
ATOM 1505 C CA . GLY A 1 200 ? 8.923 -16.695 13.586 1.00 92.75 200 GLY A CA 1
ATOM 1506 C C . GLY A 1 200 ? 7.976 -16.116 12.529 1.00 92.75 200 GLY A C 1
ATOM 1507 O O . GLY A 1 200 ? 6.818 -16.525 12.456 1.00 92.75 200 GLY A O 1
ATOM 1508 N N . TRP A 1 201 ? 8.466 -15.196 11.696 1.00 96.75 201 TRP A N 1
ATOM 1509 C CA . TRP A 1 201 ? 7.743 -14.638 10.555 1.00 96.75 201 TRP A CA 1
ATOM 1510 C C . TRP A 1 201 ? 8.007 -15.481 9.308 1.00 96.75 201 TRP A C 1
ATOM 1512 O O . TRP A 1 201 ? 9.146 -15.866 9.055 1.00 96.75 201 TRP A O 1
ATOM 1522 N N . ALA A 1 202 ? 6.963 -15.785 8.545 1.00 97.69 202 ALA A N 1
ATOM 1523 C CA . ALA A 1 202 ? 7.041 -16.474 7.265 1.00 97.69 202 ALA A CA 1
ATOM 1524 C C . ALA A 1 202 ? 7.861 -15.668 6.256 1.00 97.69 202 ALA A C 1
ATOM 1526 O O . ALA A 1 202 ? 7.565 -14.506 5.999 1.00 97.69 202 ALA A O 1
ATOM 1527 N N . ASP A 1 203 ? 8.875 -16.300 5.668 1.00 96.50 203 ASP A N 1
ATOM 1528 C CA . ASP A 1 203 ? 9.635 -15.723 4.564 1.00 96.50 203 ASP A CA 1
ATOM 1529 C C . ASP A 1 203 ? 8.689 -15.372 3.401 1.00 96.50 203 ASP A C 1
ATOM 1531 O O . ASP A 1 203 ? 7.636 -15.991 3.233 1.00 96.50 203 ASP A O 1
ATOM 1535 N N . ILE A 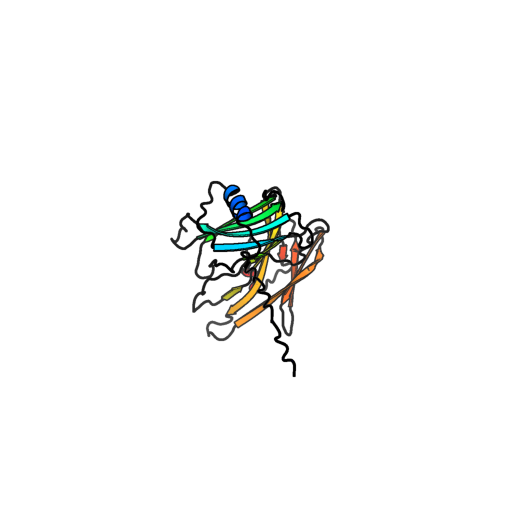1 204 ? 9.067 -14.413 2.557 1.00 95.75 204 ILE A N 1
ATOM 1536 C CA . ILE A 1 204 ? 8.333 -14.106 1.321 1.00 95.75 204 ILE A CA 1
ATOM 1537 C C . ILE A 1 204 ? 9.223 -14.466 0.141 1.00 95.75 204 ILE A C 1
ATOM 1539 O O . ILE A 1 204 ? 10.333 -13.959 -0.002 1.00 95.75 204 ILE A O 1
ATOM 1543 N N . VAL A 1 205 ? 8.749 -15.381 -0.697 1.00 95.50 205 VAL A N 1
ATOM 1544 C CA . VAL A 1 205 ? 9.495 -15.879 -1.850 1.00 95.50 205 VAL A CA 1
ATOM 1545 C C . VAL A 1 205 ? 9.061 -15.105 -3.081 1.00 95.50 205 VAL A C 1
ATOM 1547 O O . VAL A 1 205 ? 7.893 -15.147 -3.466 1.00 95.50 205 VAL A O 1
ATOM 1550 N N . VAL A 1 206 ? 10.017 -14.434 -3.715 1.00 94.06 206 VAL A N 1
ATOM 1551 C CA . VAL A 1 206 ? 9.838 -13.743 -4.990 1.00 94.06 206 VAL A CA 1
ATOM 1552 C C . VAL A 1 206 ? 10.443 -14.606 -6.085 1.00 94.06 206 VAL A C 1
ATOM 1554 O O . VAL A 1 206 ? 11.602 -15.007 -6.003 1.00 94.06 206 VAL A O 1
ATOM 1557 N N . THR A 1 207 ? 9.651 -14.928 -7.101 1.00 94.75 207 THR A N 1
ATOM 1558 C CA . THR A 1 207 ? 10.074 -15.750 -8.237 1.00 94.75 207 THR A CA 1
ATOM 1559 C C . THR A 1 207 ? 9.894 -14.971 -9.525 1.00 94.75 207 THR A C 1
ATOM 1561 O O . THR A 1 207 ? 8.785 -14.524 -9.825 1.00 94.75 207 THR A O 1
ATOM 1564 N N . GLU A 1 208 ? 10.963 -14.859 -10.306 1.00 93.38 208 GLU A N 1
ATOM 1565 C CA . GLU A 1 208 ? 10.874 -14.376 -11.678 1.00 93.38 208 GLU A CA 1
ATOM 1566 C C . GLU A 1 208 ? 10.171 -15.419 -12.549 1.00 93.38 208 GLU A C 1
ATOM 1568 O O . GLU A 1 208 ? 10.536 -16.595 -12.583 1.00 93.38 208 GLU A O 1
ATOM 1573 N N . VAL A 1 209 ? 9.126 -14.984 -13.241 1.00 90.44 209 VAL A N 1
ATOM 1574 C CA . VAL A 1 209 ? 8.319 -15.805 -14.134 1.00 90.44 209 VAL A CA 1
ATOM 1575 C C . VAL A 1 209 ? 9.013 -15.871 -15.490 1.00 90.44 209 VAL A C 1
ATOM 1577 O O . VAL A 1 209 ? 9.179 -14.857 -16.163 1.00 90.44 209 VAL A O 1
ATOM 1580 N N . GLY A 1 210 ? 9.381 -17.073 -15.930 1.00 85.19 210 GLY A N 1
ATOM 1581 C CA . GLY A 1 210 ? 10.045 -17.258 -17.217 1.00 85.19 210 GLY A CA 1
ATOM 1582 C C . GLY A 1 210 ? 10.592 -18.667 -17.416 1.00 85.19 210 GLY A C 1
ATOM 1583 O O . GLY A 1 210 ? 10.323 -19.571 -16.629 1.00 85.19 210 GLY A O 1
ATOM 1584 N N . ARG A 1 211 ? 11.370 -18.852 -18.493 1.00 69.88 211 ARG A N 1
ATOM 1585 C CA . ARG A 1 211 ? 11.959 -20.154 -18.865 1.00 69.88 211 ARG A CA 1
ATOM 1586 C C . ARG A 1 211 ? 13.040 -20.636 -17.890 1.00 69.88 211 ARG A C 1
ATOM 1588 O O . ARG A 1 211 ? 13.219 -21.839 -17.751 1.00 69.88 211 ARG A O 1
ATOM 1595 N N . ALA A 1 212 ? 13.734 -19.715 -17.224 1.00 81.44 212 ALA A N 1
ATOM 1596 C CA . ALA A 1 212 ? 14.755 -20.006 -16.221 1.00 81.44 212 ALA A CA 1
ATOM 1597 C C . ALA A 1 212 ? 14.457 -19.201 -14.942 1.00 81.44 212 ALA A C 1
ATOM 1599 O O . ALA A 1 212 ? 15.105 -18.184 -14.698 1.00 81.44 212 ALA A O 1
ATOM 1600 N N . PRO A 1 213 ? 13.432 -19.600 -14.165 1.00 86.50 213 PRO A N 1
ATOM 1601 C CA . PRO A 1 213 ? 12.952 -18.810 -13.041 1.00 86.50 213 PRO A CA 1
ATOM 1602 C C . PRO A 1 213 ? 14.024 -18.703 -11.957 1.00 86.50 213 PRO A C 1
ATOM 1604 O O . PRO A 1 213 ? 14.476 -19.709 -11.408 1.00 86.50 213 PRO A O 1
ATOM 1607 N N . GLN A 1 214 ? 14.400 -17.472 -11.632 1.00 90.88 214 GLN A N 1
ATOM 1608 C CA . GLN A 1 214 ? 15.238 -17.161 -10.483 1.00 90.88 214 GLN A CA 1
ATOM 1609 C C . GLN A 1 214 ? 14.357 -16.896 -9.261 1.00 90.88 214 GLN A C 1
ATOM 1611 O O . GLN A 1 214 ? 13.214 -16.445 -9.384 1.00 90.88 214 GLN A O 1
ATOM 1616 N N . ARG A 1 215 ? 14.869 -17.226 -8.072 1.00 93.12 215 ARG A N 1
ATOM 1617 C CA . ARG A 1 215 ? 14.133 -17.090 -6.812 1.00 93.12 215 ARG A CA 1
ATOM 1618 C C . ARG A 1 215 ? 14.948 -16.335 -5.786 1.00 93.12 215 ARG A C 1
ATOM 1620 O O . ARG A 1 215 ? 16.122 -16.628 -5.577 1.00 93.12 215 ARG A O 1
ATOM 1627 N N . TRP A 1 216 ? 14.268 -15.442 -5.089 1.00 93.81 216 TRP A N 1
ATOM 1628 C CA . TRP A 1 216 ? 14.808 -14.666 -3.990 1.00 93.81 216 TRP A CA 1
ATOM 1629 C C . TRP A 1 216 ? 13.903 -14.798 -2.780 1.00 93.81 216 TRP A C 1
ATOM 1631 O O . TRP A 1 216 ? 12.686 -14.949 -2.900 1.00 93.81 216 TRP A O 1
ATOM 1641 N N . THR A 1 217 ? 14.513 -14.718 -1.607 1.00 93.81 217 THR A N 1
ATOM 1642 C CA . THR A 1 217 ? 13.804 -14.808 -0.340 1.00 93.81 217 THR A CA 1
ATOM 1643 C C . THR A 1 217 ? 13.943 -13.490 0.392 1.00 93.81 217 THR A C 1
ATOM 1645 O O . THR A 1 217 ? 15.052 -13.023 0.646 1.00 93.81 217 THR A O 1
ATOM 1648 N N . TYR A 1 218 ? 12.808 -12.909 0.747 1.00 93.75 218 TYR A N 1
ATOM 1649 C CA . TYR A 1 218 ? 12.722 -11.812 1.688 1.00 93.75 218 TYR A CA 1
ATOM 1650 C C . TYR A 1 218 ? 12.533 -12.375 3.091 1.00 93.75 218 TYR A C 1
ATOM 1652 O O . TYR A 1 218 ? 11.668 -13.227 3.314 1.00 93.75 218 TYR A O 1
ATOM 1660 N N . ARG A 1 219 ? 13.327 -11.883 4.040 1.00 94.00 219 ARG A N 1
ATOM 1661 C CA . ARG A 1 219 ? 13.272 -12.276 5.448 1.00 94.00 219 ARG A CA 1
ATOM 1662 C C . ARG A 1 219 ? 12.988 -11.079 6.327 1.00 94.00 219 ARG A C 1
ATOM 1664 O O . ARG A 1 219 ? 13.507 -9.995 6.078 1.00 94.00 219 ARG A O 1
ATOM 1671 N N . TYR A 1 220 ? 12.187 -11.304 7.359 1.00 94.38 220 TYR A N 1
ATOM 1672 C CA . TYR A 1 220 ? 11.903 -10.293 8.364 1.00 94.38 220 TYR A CA 1
ATOM 1673 C C . TYR A 1 220 ? 13.096 -10.134 9.314 1.00 94.38 220 TYR A C 1
ATOM 1675 O O . TYR A 1 220 ? 13.542 -11.113 9.916 1.00 94.38 220 TYR A O 1
ATOM 1683 N N . ASP A 1 221 ? 13.597 -8.910 9.462 1.00 90.19 221 ASP A N 1
ATOM 1684 C CA . ASP A 1 221 ? 14.770 -8.579 10.286 1.00 90.19 221 ASP A CA 1
ATOM 1685 C C . ASP A 1 221 ? 14.423 -8.098 11.709 1.00 90.19 221 ASP A C 1
ATOM 1687 O O . ASP A 1 221 ? 15.303 -7.722 12.480 1.00 90.19 221 ASP A O 1
ATOM 1691 N N . GLY A 1 222 ? 13.136 -8.107 12.068 1.00 90.25 222 GLY A N 1
ATOM 1692 C CA . GLY A 1 222 ? 12.617 -7.518 13.306 1.00 90.25 222 GLY A CA 1
ATOM 1693 C C . GLY A 1 222 ? 11.843 -6.218 13.075 1.00 90.25 222 GLY A C 1
ATOM 1694 O O . GLY A 1 222 ? 10.978 -5.878 13.885 1.00 90.25 222 GLY A O 1
ATOM 1695 N N . LYS A 1 223 ? 12.063 -5.545 11.941 1.00 89.88 223 LYS A N 1
ATOM 1696 C CA . LYS A 1 223 ? 11.391 -4.299 11.553 1.00 89.88 223 LYS A CA 1
ATOM 1697 C C . LYS A 1 223 ? 10.672 -4.411 10.207 1.00 89.88 223 LYS A C 1
ATOM 1699 O O . LYS A 1 223 ? 9.530 -3.959 10.102 1.00 89.88 223 LYS A O 1
ATOM 1704 N N . ALA A 1 224 ? 11.319 -4.983 9.197 1.00 92.25 224 ALA A N 1
ATOM 1705 C CA . ALA A 1 224 ? 10.797 -5.103 7.839 1.00 92.25 224 ALA A CA 1
ATOM 1706 C C . ALA A 1 224 ? 11.373 -6.335 7.120 1.00 92.25 224 ALA A C 1
ATOM 1708 O O . ALA A 1 224 ? 12.281 -7.007 7.603 1.00 92.25 224 ALA A O 1
ATOM 1709 N N . TYR A 1 225 ? 10.809 -6.650 5.959 1.00 92.81 225 TYR A N 1
ATOM 1710 C CA . TYR A 1 225 ? 11.319 -7.652 5.039 1.00 92.81 225 TYR A CA 1
ATOM 1711 C C . TYR A 1 225 ? 12.428 -7.059 4.174 1.00 92.81 225 TYR A C 1
ATOM 1713 O O . TYR A 1 225 ? 12.205 -6.077 3.468 1.00 92.81 225 TYR A O 1
ATOM 1721 N N . GLY A 1 226 ? 13.589 -7.707 4.172 1.00 89.81 226 GLY A N 1
ATOM 1722 C CA . GLY A 1 226 ? 14.704 -7.407 3.275 1.00 89.81 226 GLY A CA 1
ATOM 1723 C C . GLY A 1 226 ? 15.159 -8.650 2.515 1.00 89.81 226 GLY A C 1
ATOM 1724 O O . GLY A 1 226 ? 14.905 -9.778 2.949 1.00 89.81 226 GLY A O 1
ATOM 1725 N N . LEU A 1 227 ? 15.830 -8.460 1.379 1.00 90.25 227 LEU A N 1
ATOM 1726 C CA . LEU A 1 227 ? 16.427 -9.565 0.631 1.00 90.25 227 LEU A CA 1
ATOM 1727 C C . LEU A 1 227 ? 17.466 -10.294 1.487 1.00 90.25 227 LEU A C 1
ATOM 1729 O O . LEU A 1 227 ? 18.338 -9.685 2.099 1.00 90.25 227 LEU A O 1
ATOM 1733 N N . SER A 1 228 ? 17.415 -11.626 1.496 1.00 85.81 228 SER A N 1
ATOM 1734 C CA . SER A 1 228 ? 18.376 -12.444 2.245 1.00 85.81 228 SER A CA 1
ATOM 1735 C C . SER A 1 228 ? 19.751 -12.552 1.573 1.00 85.81 228 SER A C 1
ATOM 1737 O O . SER A 1 228 ? 20.638 -13.223 2.097 1.00 85.81 228 SER A O 1
ATOM 1739 N N . THR A 1 229 ? 19.911 -11.980 0.380 1.00 84.06 229 THR A N 1
ATOM 1740 C CA . THR A 1 229 ? 21.118 -12.049 -0.453 1.00 84.06 229 THR A CA 1
ATOM 1741 C C . THR A 1 229 ? 21.779 -10.679 -0.537 1.00 84.06 229 THR A C 1
ATOM 1743 O O . THR A 1 229 ? 21.097 -9.663 -0.556 1.00 84.06 229 THR A O 1
ATOM 1746 N N . LYS A 1 230 ? 23.116 -10.669 -0.616 1.00 76.88 230 LYS A N 1
ATOM 1747 C CA . LYS A 1 230 ? 23.912 -9.447 -0.812 1.00 76.88 230 LYS A CA 1
ATOM 1748 C C . LYS A 1 230 ? 23.900 -8.945 -2.255 1.00 76.88 230 LYS A C 1
ATOM 1750 O O . LYS A 1 230 ? 24.153 -7.770 -2.481 1.00 76.88 230 LYS A O 1
ATOM 1755 N N . GLN A 1 231 ? 23.671 -9.836 -3.221 1.00 80.69 231 GLN A N 1
ATOM 1756 C CA . GLN A 1 231 ? 23.529 -9.455 -4.619 1.00 80.69 231 GLN A CA 1
ATOM 1757 C C . GLN A 1 231 ? 22.045 -9.263 -4.903 1.00 80.69 231 GLN A C 1
ATOM 1759 O O . GLN A 1 231 ? 21.274 -10.228 -4.954 1.00 80.69 231 GLN A O 1
ATOM 1764 N N . GLU A 1 232 ? 21.655 -8.003 -5.020 1.00 83.62 232 GLU A N 1
ATOM 1765 C CA . GLU A 1 232 ? 20.288 -7.617 -5.321 1.00 83.62 232 GLU A CA 1
ATOM 1766 C C . GLU A 1 232 ? 20.054 -7.665 -6.836 1.00 83.62 232 GLU A C 1
ATOM 1768 O O . GLU A 1 232 ? 20.932 -7.286 -7.617 1.00 83.62 232 GLU A O 1
ATOM 1773 N N . PRO A 1 233 ? 18.895 -8.166 -7.285 1.00 87.94 233 PRO A N 1
ATOM 1774 C CA . PRO A 1 233 ? 18.514 -8.070 -8.683 1.00 87.94 233 PRO A CA 1
ATOM 1775 C C . PRO A 1 233 ? 18.141 -6.626 -9.038 1.00 87.94 233 PRO A C 1
ATOM 1777 O O . PRO A 1 233 ? 17.694 -5.863 -8.185 1.00 87.94 233 PRO A O 1
ATOM 1780 N N . PHE A 1 234 ? 18.244 -6.267 -10.320 1.00 86.50 234 PHE A N 1
ATOM 1781 C CA . PHE A 1 234 ? 18.029 -4.890 -10.788 1.00 86.50 234 PHE A CA 1
ATOM 1782 C C . PHE A 1 234 ? 16.664 -4.297 -10.384 1.00 86.50 234 PHE A C 1
ATOM 1784 O O . PHE A 1 234 ? 16.530 -3.098 -10.152 1.00 86.50 234 PHE A O 1
ATOM 1791 N N . TRP A 1 235 ? 15.641 -5.146 -10.265 1.00 86.62 235 TRP A N 1
ATOM 1792 C CA . TRP A 1 235 ? 14.292 -4.741 -9.887 1.00 86.62 235 TRP A CA 1
ATOM 1793 C C . TRP A 1 235 ? 14.136 -4.435 -8.390 1.00 86.62 235 TRP A C 1
ATOM 1795 O O . TRP A 1 235 ? 13.166 -3.785 -8.010 1.00 86.62 235 TRP A O 1
ATOM 1805 N N . ALA A 1 236 ? 15.068 -4.879 -7.540 1.00 83.69 236 ALA A N 1
ATOM 1806 C CA . ALA A 1 236 ? 14.988 -4.706 -6.091 1.00 83.69 236 ALA A CA 1
ATOM 1807 C C . ALA A 1 236 ? 15.406 -3.306 -5.627 1.00 83.69 236 ALA A C 1
ATOM 1809 O O . ALA A 1 236 ? 14.867 -2.815 -4.640 1.00 83.69 236 ALA A O 1
ATOM 1810 N N . HIS A 1 237 ? 16.299 -2.641 -6.366 1.00 63.12 237 HIS A N 1
ATOM 1811 C CA . HIS A 1 237 ? 16.830 -1.322 -6.003 1.00 63.12 237 HIS A CA 1
ATOM 1812 C C . HIS A 1 237 ? 15.785 -0.206 -5.996 1.00 63.12 237 HIS A C 1
ATOM 1814 O O . HIS A 1 237 ? 15.984 0.819 -5.350 1.00 63.12 237 HIS A O 1
ATOM 1820 N N . TYR A 1 238 ? 14.684 -0.389 -6.722 1.00 56.78 238 TYR A N 1
ATOM 1821 C CA . TYR A 1 238 ? 13.658 0.638 -6.838 1.00 56.78 238 TYR A CA 1
ATOM 1822 C C . TYR A 1 238 ? 12.591 0.528 -5.758 1.00 56.78 238 TYR A C 1
ATOM 1824 O O . TYR A 1 238 ? 11.839 1.478 -5.553 1.00 56.78 238 TYR A O 1
ATOM 1832 N N . CYS A 1 239 ? 12.488 -0.611 -5.060 1.00 53.69 239 CYS A N 1
ATOM 1833 C CA . CYS A 1 239 ? 11.300 -0.807 -4.257 1.00 53.69 239 CYS A CA 1
ATOM 1834 C C . CYS A 1 239 ? 11.384 -0.224 -2.848 1.00 53.69 239 CYS A C 1
ATOM 1836 O O . CYS A 1 239 ? 11.874 -0.836 -1.903 1.00 53.69 239 CYS A O 1
ATOM 1838 N N . CYS A 1 240 ? 10.804 0.973 -2.774 1.00 49.06 240 CYS A N 1
ATOM 1839 C CA . CYS A 1 240 ? 9.962 1.531 -1.725 1.00 49.06 240 CYS A CA 1
ATOM 1840 C C . CYS A 1 240 ? 10.465 1.267 -0.311 1.00 49.06 240 CYS A C 1
ATOM 1842 O O . CYS A 1 240 ? 9.874 0.519 0.473 1.00 49.06 240 CYS A O 1
ATOM 1844 N N . ALA A 1 241 ? 11.539 1.966 0.043 1.00 37.56 241 ALA A N 1
ATOM 1845 C CA . ALA A 1 241 ? 11.856 2.236 1.429 1.00 37.56 241 ALA A CA 1
ATOM 1846 C C . ALA A 1 241 ? 10.693 3.006 2.072 1.00 37.56 241 ALA A C 1
ATOM 1848 O O . ALA A 1 241 ? 10.744 4.216 2.143 1.00 37.56 241 ALA A O 1
ATOM 1849 N N . LEU A 1 242 ? 9.650 2.330 2.558 1.00 41.59 242 LEU A N 1
ATOM 1850 C CA . LEU A 1 242 ? 8.815 2.803 3.670 1.00 41.59 242 LEU A CA 1
ATOM 1851 C C . LEU A 1 242 ? 8.196 4.226 3.586 1.00 41.59 242 LEU A C 1
ATOM 1853 O O . LEU A 1 242 ? 7.681 4.686 4.608 1.00 41.59 242 LEU A O 1
ATOM 1857 N N . SER A 1 243 ? 8.169 4.910 2.441 1.00 34.56 243 SER A N 1
ATOM 1858 C CA . SER A 1 243 ? 7.679 6.288 2.319 1.00 34.56 243 SER A CA 1
ATOM 1859 C C . SER A 1 243 ? 7.016 6.528 0.967 1.00 34.56 243 SER A C 1
ATOM 1861 O O . SER A 1 243 ? 7.629 7.011 0.019 1.00 34.56 243 SER A O 1
ATOM 1863 N N . TRP A 1 244 ? 5.742 6.177 0.921 1.00 41.06 244 TRP A N 1
ATOM 1864 C CA . TRP A 1 244 ? 4.747 7.214 0.714 1.00 41.06 244 TRP A CA 1
ATOM 1865 C C . TRP A 1 244 ? 4.377 7.784 2.093 1.00 41.06 244 TRP A C 1
ATOM 1867 O O . TRP A 1 244 ? 4.307 6.972 3.058 1.00 41.06 244 TRP A O 1
#

Radius of gyration: 22.28 Å; chains: 1; bounding box: 86×46×54 Å

Foldseek 3Di:
DDDDDDDDDDDPDPPPPPPPLQPDDVVLVVQDVVVDDPVFAFDAWFEKHKAAPLNVDQQKIWMKTKGWTPDADPVRATKIKIKTFIAGNPPSHTQAMDIAIGGDDQQAADGHPQKDWDNDAQCFAVVWTWTKIWGAGPRPHDPPDQKHFGRKIWTWTDDGNYTFTADIFGQWMKGAPDPPPPRIDIFGWDWDFAPQDPVRTTWIWIWTDDPDIDIWIWDGPPRHTDTPDPDDDPRRVPTDPRHD

Sequence (244 aa):
MKKSLALALGTACALAQAQDRQGCSDAIEQALRAARPPAVGLGDLVSQHCKPWPPSVDRISAAVMGFRSNGKSPRGDAAWEVVVALLDARTLRPLHMRWTHVDSDALTGIDEYSFKLDTAAWQLTPQLRALGLRFHSSAYGSRYAEAYWGDELTLFVPDGAGLRAVMGTVTQARQQVASNGDNWQVAKLSLAMGRPGPAGWADIVVTEVGRAPQRWTYRYDGKAYGLSTKQEPFWAHYCCALSW

pLDDT: mean 84.42, std 16.69, range [34.44, 97.88]